Protein 6AIB (pdb70)

B-factor: mean 16.2, std 6.56, range [5.39, 44.37]

Radius of gyration: 15.52 Å; Cα contacts (8 Å, |Δi|>4): 378; chains: 1; bounding box: 37×40×33 Å

Foldseek 3Di:
DVVLVADPQLVVLCVVVVNDDDDPLLSVQSNCLLVLFAEEEQDDAADPCLCSNQLNVDVVQFPDFAAQAEEADADPVRLVVSQVVNCSSNPPRPAFEEEWEPPDDCVVVLVSLVVGGHYYYYHQVRVVVCVVVVSRPQPNHQEYEYHAVVSSVVNPCLVSLVVVLVPRDQPRHHYYYYHNDQDPSNVVCCVPRHDPHDYHD

CATH classification: 3.40.50.300

Organism: Staphylococcus aureus (strain MRSA252) (NCBI:txid282458)

Secondary structure (DSSP, 8-state):
-GGGT--HHHHHHHHHHT--S--HHHHHHHHHHHTT--EEE---SSGGGHHHHHHHHHHHHTT--S--EEEE-SSHHHHHHHHHHHHHHTTTS---EEEE-TTS-HHHHHHHHHT--SEEEE-HHHHHHHHHHTSS--TT--EEEEESHHHHHHTT-HHHHHHHHHHS--TT-EEEEE-SS--HHHHHHHHHHS-SPEEE-

Structure (mmCIF, N/CA/C/O backbone):
data_6AIB
#
_entry.id   6AIB
#
_cell.length_a   70.564
_cell.length_b   85.313
_cell.length_c   31.724
_cell.angle_alpha   90.00
_cell.angle_beta   90.00
_cell.angle_gamma   90.00
#
_symmetry.space_group_name_H-M   'P 21 21 21'
#
loop_
_entity.id
_entity.type
_entity.pdbx_description
1 polymer 'DEAD-box ATP-dependent RNA helicase CshA'
2 water water
#
loop_
_atom_site.group_PDB
_atom_site.id
_atom_site.type_symbol
_atom_site.label_atom_id
_atom_site.label_alt_id
_atom_site.label_comp_id
_atom_site.label_asym_id
_atom_site.label_entity_id
_atom_site.label_seq_id
_atom_site.pdbx_PDB_ins_code
_atom_site.Cartn_x
_atom_site.Cartn_y
_atom_site.Cartn_z
_atom_site.occupancy
_atom_site.B_iso_or_equiv
_atom_site.auth_seq_id
_atom_site.auth_comp_id
_atom_site.auth_asym_id
_atom_site.auth_atom_id
_atom_site.pdbx_PDB_model_num
ATOM 1 N N . PHE A 1 4 ? -19.043 36.361 7.307 1.00 30.49 4 PHE A N 1
ATOM 2 C CA . PHE A 1 4 ? -18.800 34.880 7.333 1.00 27.92 4 PHE A CA 1
ATOM 3 C C . PHE A 1 4 ? -18.734 34.261 8.737 1.00 27.47 4 PHE A C 1
ATOM 4 O O . PHE A 1 4 ? -19.252 33.166 8.968 1.00 25.31 4 PHE A O 1
ATOM 12 N N . LYS A 1 5 ? -18.080 34.964 9.659 1.00 27.07 5 LYS A N 1
ATOM 13 C CA . LYS A 1 5 ? -18.021 34.601 11.072 1.00 26.69 5 LYS A CA 1
ATOM 14 C C . LYS A 1 5 ? -19.418 34.378 11.634 1.00 24.52 5 LYS A C 1
ATOM 15 O O . LYS A 1 5 ? -19.660 33.381 12.314 1.00 24.60 5 LYS A O 1
ATOM 21 N N . GLU A 1 6 ? -20.325 35.304 11.330 1.00 24.64 6 GLU A N 1
ATOM 22 C CA . GLU A 1 6 ? -21.708 35.217 11.798 1.00 23.70 6 GLU A CA 1
ATOM 23 C C . GLU A 1 6 ? -22.487 34.012 11.248 1.00 22.34 6 GLU A C 1
ATOM 24 O O . GLU A 1 6 ? -23.457 33.580 11.881 1.00 24.10 6 GLU A O 1
ATOM 26 N N . LEU A 1 7 ? -22.080 33.470 10.097 1.00 20.55 7 LEU A N 1
ATOM 27 C CA . LEU A 1 7 ? -22.696 32.240 9.583 1.00 18.98 7 LEU A CA 1
ATOM 28 C C . LEU A 1 7 ? -22.200 30.986 10.296 1.00 17.65 7 LEU A C 1
ATOM 29 O O . LEU A 1 7 ? -22.767 29.906 10.097 1.00 18.53 7 LEU A O 1
ATOM 34 N N . GLY A 1 8 ? -21.177 31.131 11.142 1.00 16.96 8 GLY A N 1
ATOM 35 C CA . GLY A 1 8 ? -20.703 30.070 12.012 1.00 15.80 8 GLY A CA 1
ATOM 36 C C . GLY A 1 8 ? -19.526 29.287 11.464 1.00 15.47 8 GLY A C 1
ATOM 37 O O . GLY A 1 8 ? -19.195 28.229 12.006 1.00 14.94 8 GLY A O 1
ATOM 38 N N . ILE A 1 9 ? -18.906 29.800 10.403 1.00 15.16 9 ILE A N 1
ATOM 39 C CA . ILE A 1 9 ? -17.748 29.191 9.769 1.00 15.04 9 ILE A CA 1
ATOM 40 C C . ILE A 1 9 ? -16.525 29.205 10.698 1.00 14.28 9 ILE A C 1
ATOM 41 O O . ILE A 1 9 ? -16.393 30.063 11.586 1.00 14.93 9 ILE A O 1
ATOM 46 N N . SER A 1 10 ? -15.651 28.205 10.551 1.00 13.51 10 SER A N 1
ATOM 47 C CA . SER A 1 10 ? -14.465 28.130 11.391 1.00 13.46 10 SER A CA 1
ATOM 48 C C . SER A 1 10 ? -13.553 29.340 11.233 1.00 13.40 10 SER A C 1
ATOM 49 O O . SER A 1 10 ? -13.456 29.912 10.154 1.00 13.01 10 SER A O 1
ATOM 52 N N . ASP A 1 11 ? -12.828 29.674 12.292 1.00 13.49 11 ASP A N 1
ATOM 53 C CA . ASP A 1 11 ? -11.869 30.766 12.248 1.00 14.89 11 ASP A CA 1
ATOM 54 C C . ASP A 1 11 ? -10.812 30.569 11.136 1.00 12.81 11 ASP A C 1
ATOM 55 O O . ASP A 1 11 ? -10.462 31.488 10.413 1.00 12.87 11 ASP A O 1
ATOM 60 N N . ASN A 1 12 ? -10.346 29.333 10.962 1.00 11.36 12 ASN A N 1
ATOM 61 C CA . ASN A 1 12 ? -9.335 29.080 9.946 1.00 10.94 12 ASN A CA 1
ATOM 62 C C . ASN A 1 12 ? -9.901 29.272 8.541 1.00 10.69 12 ASN A C 1
ATOM 63 O O . ASN A 1 12 ? -9.228 29.763 7.663 1.00 10.27 12 ASN A O 1
ATOM 68 N N . THR A 1 13 ? -11.154 28.882 8.297 1.00 10.17 13 THR A N 1
ATOM 69 C CA . THR A 1 13 ? -11.760 29.101 6.964 1.00 10.03 13 THR A CA 1
ATOM 70 C C . THR A 1 13 ? -12.044 30.590 6.752 1.00 10.44 13 THR A C 1
ATOM 71 O O . THR A 1 13 ? -11.846 31.082 5.662 1.00 11.10 13 THR A O 1
ATOM 75 N N . VAL A 1 14 ? -12.479 31.302 7.775 1.00 11.18 14 VAL A N 1
ATOM 76 C CA . VAL A 1 14 ? -12.591 32.757 7.642 1.00 12.19 14 VAL A CA 1
ATOM 77 C C . VAL A 1 14 ? -11.261 33.390 7.225 1.00 12.44 14 VAL A C 1
ATOM 78 O O . VAL A 1 14 ? -11.236 34.202 6.311 1.00 12.33 14 VAL A O 1
ATOM 82 N N . GLN A 1 15 ? -10.156 32.928 7.810 1.00 12.26 15 GLN A N 1
ATOM 83 C CA . GLN A 1 15 ? -8.848 33.418 7.406 1.00 11.96 15 GLN A CA 1
ATOM 84 C C . GLN A 1 15 ? -8.527 33.071 5.958 1.00 11.62 15 GLN A C 1
ATOM 85 O O . GLN A 1 15 ? -8.038 33.903 5.206 1.00 11.72 15 GLN A O 1
ATOM 91 N N . SER A 1 16 ? -8.788 31.830 5.546 1.00 11.06 16 SER A N 1
ATOM 92 C CA . SER A 1 16 ? -8.537 31.446 4.165 1.00 11.29 16 SER A CA 1
ATOM 93 C C . SER A 1 16 ? -9.329 32.350 3.231 1.00 11.44 16 SER A C 1
ATOM 94 O O . SER A 1 16 ? -8.808 32.850 2.247 1.00 10.46 16 SER A O 1
ATOM 97 N N . LEU A 1 17 ? -10.616 32.562 3.550 1.00 11.30 17 LEU A N 1
ATOM 98 C CA . LEU A 1 17 ? -11.485 33.400 2.695 1.00 11.98 17 LEU A CA 1
ATOM 99 C C . LEU A 1 17 ? -10.998 34.847 2.649 1.00 12.59 17 LEU A C 1
ATOM 100 O O . LEU A 1 17 ? -10.898 35.435 1.557 1.00 13.29 17 LEU A O 1
ATOM 105 N N . GLU A 1 18 ? -10.611 35.378 3.802 1.00 13.30 18 GLU A N 1
ATOM 106 C CA . GLU A 1 18 ? -10.054 36.748 3.833 1.00 15.02 18 GLU A CA 1
ATOM 107 C C . GLU A 1 18 ? -8.804 36.895 2.970 1.00 14.72 18 GLU A C 1
ATOM 108 O O . GLU A 1 18 ? -8.625 37.927 2.311 1.00 15.97 18 GLU A O 1
ATOM 114 N N . SER A 1 19 ? -7.969 35.855 2.916 1.00 13.29 19 SER A N 1
ATOM 115 C CA . SER A 1 19 ? -6.718 35.878 2.130 1.00 14.53 19 SER A CA 1
ATOM 116 C C . SER A 1 19 ? -6.978 35.846 0.635 1.00 16.07 19 SER A C 1
ATOM 117 O O . SER A 1 19 ? -6.089 36.228 -0.166 1.00 17.45 19 SER A O 1
ATOM 120 N N . MET A 1 20 ? -8.163 35.350 0.247 1.00 16.72 20 MET A N 1
ATOM 121 C CA . MET A 1 20 ? -8.605 35.358 -1.143 1.00 19.86 20 MET A CA 1
ATOM 122 C C . MET A 1 20 ? -9.360 36.629 -1.525 1.00 21.38 20 MET A C 1
ATOM 123 O O . MET A 1 20 ? -9.674 36.805 -2.693 1.00 23.98 20 MET A O 1
ATOM 128 N N . GLY A 1 21 ? -9.691 37.476 -0.556 1.00 21.58 21 GLY A N 1
ATOM 129 C CA . GLY A 1 21 ? -10.497 38.683 -0.807 1.00 23.09 21 GLY A CA 1
ATOM 130 C C . GLY A 1 21 ? -11.994 38.393 -0.849 1.00 25.74 21 GLY A C 1
ATOM 131 O O . GLY A 1 21 ? -12.762 39.207 -1.389 1.00 26.27 21 GLY A O 1
ATOM 132 N N . PHE A 1 22 ? -12.421 37.253 -0.286 1.00 24.52 22 PHE A N 1
ATOM 133 C CA . PHE A 1 22 ? -13.846 36.885 -0.197 1.00 26.78 22 PHE A CA 1
ATOM 134 C C . PHE A 1 22 ? -14.377 37.368 1.134 1.00 31.03 22 PHE A C 1
ATOM 135 O O . PHE A 1 22 ? -14.202 36.703 2.163 1.00 30.53 22 PHE A O 1
ATOM 143 N N . LYS A 1 23 ? -15.030 38.532 1.101 1.00 32.57 23 LYS A N 1
ATOM 144 C CA . LYS A 1 23 ? -15.456 39.243 2.302 1.00 34.48 23 LYS A CA 1
ATOM 145 C C . LYS A 1 23 ? -16.934 39.027 2.640 1.00 33.09 23 LYS A C 1
ATOM 146 O O . LYS A 1 23 ? -17.282 38.699 3.773 1.00 36.48 23 LYS A O 1
ATOM 152 N N . GLU A 1 24 ? -17.787 39.191 1.638 1.00 30.27 24 GLU A N 1
ATOM 153 C CA . GLU A 1 24 ? -19.236 39.226 1.835 1.00 29.52 24 GLU A CA 1
ATOM 154 C C . GLU A 1 24 ? -19.868 37.922 1.335 1.00 25.53 24 GLU A C 1
ATOM 155 O O . GLU A 1 24 ? -19.668 37.560 0.182 1.00 24.80 24 GLU A O 1
ATOM 161 N N . PRO A 1 25 ? -20.621 37.212 2.201 1.00 24.12 25 PRO A N 1
ATOM 162 C CA . PRO A 1 25 ? -21.317 36.030 1.645 1.00 22.98 25 PRO A CA 1
ATOM 163 C C . PRO A 1 25 ? -22.441 36.395 0.648 1.00 22.71 25 PRO A C 1
ATOM 164 O O . PRO A 1 25 ? -23.139 37.396 0.871 1.00 24.61 25 PRO A O 1
ATOM 168 N N . THR A 1 26 ? -22.620 35.602 -0.410 1.00 21.59 26 THR A N 1
ATOM 169 C CA . THR A 1 26 ? -23.748 35.769 -1.359 1.00 22.20 26 THR A CA 1
ATOM 170 C C . THR A 1 26 ? -25.059 35.291 -0.723 1.00 21.91 26 THR A C 1
ATOM 171 O O . THR A 1 26 ? -25.020 34.576 0.272 1.00 20.32 26 THR A O 1
ATOM 175 N N . PRO A 1 27 ? -26.234 35.629 -1.313 1.00 22.30 27 PRO A N 1
ATOM 176 C CA . PRO A 1 27 ? -27.458 35.175 -0.660 1.00 22.34 27 PRO A CA 1
ATOM 177 C C . PRO A 1 27 ? -27.572 33.648 -0.514 1.00 19.85 27 PRO A C 1
ATOM 178 O O . PRO A 1 27 ? -28.018 33.195 0.528 1.00 18.90 27 PRO A O 1
ATOM 182 N N . ILE A 1 28 ? -27.181 32.880 -1.527 1.00 17.90 28 ILE A N 1
ATOM 183 C CA . ILE A 1 28 ? -27.252 31.412 -1.429 1.00 17.40 28 ILE A CA 1
ATOM 184 C C . ILE A 1 28 ? -26.360 30.862 -0.292 1.00 17.50 28 ILE A C 1
ATOM 185 O O . ILE A 1 28 ? -26.734 29.885 0.409 1.00 16.86 28 ILE A O 1
ATOM 190 N N . GLN A 1 29 ? -25.204 31.499 -0.104 1.00 17.18 29 GLN A N 1
ATOM 191 C CA . GLN A 1 29 ? -24.293 31.118 0.990 1.00 17.06 29 GLN A CA 1
ATOM 192 C C . GLN A 1 29 ? -24.889 31.398 2.353 1.00 17.48 29 GLN A C 1
ATOM 193 O O . GLN A 1 29 ? -24.817 30.552 3.230 1.00 15.37 29 GLN A O 1
ATOM 199 N N . LYS A 1 30 ? -25.478 32.583 2.541 1.00 17.41 30 LYS A N 1
ATOM 200 C CA . LYS A 1 30 ? -26.161 32.901 3.786 1.00 18.90 30 LYS A CA 1
ATOM 201 C C . LYS A 1 30 ? -27.268 31.899 4.058 1.00 18.56 30 LYS A C 1
ATOM 202 O O . LYS A 1 30 ? -27.479 31.526 5.194 1.00 19.35 30 LYS A O 1
ATOM 208 N N . ASP A 1 31 ? -28.004 31.490 3.017 1.00 18.03 31 ASP A N 1
ATOM 209 C CA . ASP A 1 31 ? -29.16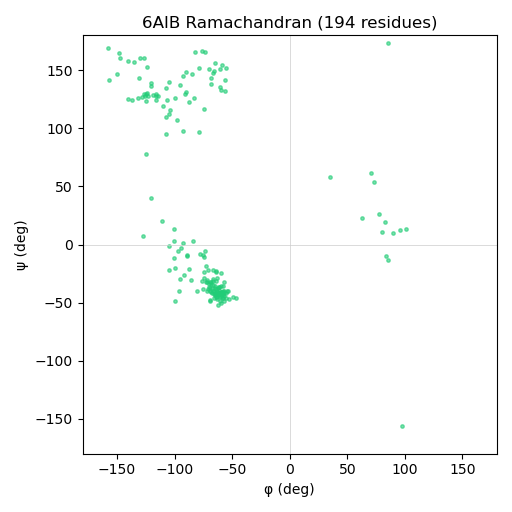1 30.592 3.213 1.00 18.50 31 ASP A CA 1
ATOM 210 C C . ASP A 1 31 ? -28.724 29.161 3.465 1.00 18.53 31 ASP A C 1
ATOM 211 O O . ASP A 1 31 ? -29.425 28.436 4.160 1.00 22.25 31 ASP A O 1
ATOM 216 N N . SER A 1 32 ? -27.594 28.741 2.892 1.00 15.72 32 SER A N 1
ATOM 217 C CA . SER A 1 32 ? -27.198 27.339 2.909 1.00 15.35 32 SER A CA 1
ATOM 218 C C . SER A 1 32 ? -26.234 27.013 4.032 1.00 14.30 32 SER A C 1
ATOM 219 O O . SER A 1 32 ? -26.275 25.931 4.589 1.00 13.75 32 SER A O 1
ATOM 222 N N . ILE A 1 33 ? -25.294 27.895 4.298 1.00 14.43 33 ILE A N 1
ATOM 223 C CA . ILE A 1 33 ? -24.175 27.541 5.176 1.00 13.44 33 ILE A CA 1
ATOM 224 C C . ILE A 1 33 ? -24.571 27.108 6.596 1.00 14.14 33 ILE A C 1
ATOM 225 O O . ILE A 1 33 ? -24.050 26.105 7.087 1.00 13.14 33 ILE A O 1
ATOM 230 N N . PRO A 1 34 ? -25.518 27.792 7.239 1.00 14.87 34 PRO A N 1
ATOM 231 C CA . PRO A 1 34 ? -25.891 27.359 8.586 1.00 15.82 34 PRO A CA 1
ATOM 232 C C . PRO A 1 34 ? -26.439 25.938 8.593 1.00 16.13 34 PRO A C 1
ATOM 233 O O . PRO A 1 34 ? -26.056 25.112 9.464 1.00 16.43 34 PRO A O 1
ATOM 237 N N . TYR A 1 35 ? -27.278 25.603 7.602 1.00 15.23 35 TYR A N 1
ATOM 238 C CA . TYR A 1 35 ? -27.819 24.251 7.529 1.00 15.18 35 TYR A CA 1
ATOM 239 C C . TYR A 1 35 ? -26.754 23.215 7.254 1.00 13.09 35 TYR A C 1
ATOM 240 O O . TYR A 1 35 ? -26.759 22.105 7.791 1.00 12.18 35 TYR A O 1
ATOM 249 N N . ALA A 1 36 ? -25.816 23.557 6.370 1.00 11.73 36 ALA A N 1
ATOM 250 C CA . ALA A 1 36 ? -24.693 22.674 6.034 1.00 10.43 36 ALA A CA 1
ATOM 251 C C . ALA A 1 36 ? -23.929 22.346 7.308 1.00 10.73 36 ALA A C 1
ATOM 252 O O . ALA A 1 36 ? -23.618 21.178 7.583 1.00 10.72 36 ALA A O 1
ATOM 254 N N . LEU A 1 37 ? -23.622 23.365 8.079 1.00 11.54 37 LEU A N 1
ATOM 255 C CA . LEU A 1 37 ? -22.884 23.151 9.347 1.00 11.88 37 LEU A CA 1
ATOM 256 C C . LEU A 1 37 ? -23.625 22.313 10.392 1.00 13.27 37 LEU A C 1
ATOM 257 O O . LEU A 1 37 ? -22.994 21.540 11.157 1.00 14.30 37 LEU A O 1
ATOM 262 N N . GLN A 1 38 ? -24.946 22.374 10.358 1.00 13.16 38 GLN A N 1
ATOM 263 C CA . GLN A 1 38 ? -25.804 21.560 11.236 1.00 13.36 38 GLN A CA 1
ATOM 264 C C . GLN A 1 38 ? -25.887 20.088 10.847 1.00 12.57 38 GLN A C 1
ATOM 265 O O . GLN A 1 38 ? -26.461 19.294 11.601 1.00 12.63 38 GLN A O 1
ATOM 271 N N . GLY A 1 39 ? -25.383 19.730 9.663 1.00 10.99 39 GLY A N 1
ATOM 272 C CA . GLY A 1 39 ? -25.402 18.323 9.209 1.00 11.00 39 GLY A CA 1
ATOM 273 C C . GLY A 1 39 ? -26.605 17.891 8.436 1.00 12.44 39 GLY A C 1
ATOM 274 O O . GLY A 1 39 ? -26.739 16.682 8.157 1.00 13.04 39 GLY A O 1
ATOM 275 N N . ILE A 1 40 ? -27.444 18.836 8.057 1.00 11.69 40 ILE A N 1
ATOM 276 C CA . ILE A 1 40 ? -28.692 18.556 7.366 1.00 12.90 40 ILE A CA 1
ATOM 277 C C . ILE A 1 40 ? -28.476 18.417 5.858 1.00 11.71 40 ILE A C 1
ATOM 278 O O . ILE A 1 40 ? -27.621 19.053 5.286 1.00 11.27 40 ILE A O 1
ATOM 283 N N . ASP A 1 41 ? -29.265 17.559 5.231 1.00 10.70 41 ASP A N 1
ATOM 284 C CA . ASP A 1 41 ? -29.223 17.443 3.756 1.00 10.47 41 ASP A CA 1
ATOM 285 C C . ASP A 1 41 ? -29.827 18.705 3.094 1.00 10.33 41 ASP A C 1
ATOM 286 O O . ASP A 1 41 ? -30.704 19.360 3.674 1.00 10.44 41 ASP A O 1
ATOM 291 N N . ILE A 1 42 ? -29.331 19.014 1.895 1.00 10.78 42 ILE A N 1
ATOM 292 C CA . ILE A 1 42 ? -29.683 20.288 1.226 1.00 11.10 42 ILE A CA 1
ATOM 293 C C . ILE A 1 42 ? -30.082 20.003 -0.208 1.00 11.05 42 ILE A C 1
ATOM 294 O O . ILE A 1 42 ? -29.343 19.343 -0.936 1.00 10.29 42 ILE A O 1
ATOM 299 N N . LEU A 1 43 ? -31.274 20.466 -0.589 1.00 10.18 43 LEU A N 1
ATOM 300 C CA . LEU A 1 43 ? -31.734 20.460 -1.984 1.00 11.07 43 LEU A CA 1
ATOM 301 C C . LEU A 1 43 ? -31.698 21.923 -2.448 1.00 11.94 43 LEU A C 1
ATOM 302 O O . LEU A 1 43 ? -32.496 22.737 -1.986 1.00 11.55 43 LEU A O 1
ATOM 307 N N . GLY A 1 44 ? -30.774 22.259 -3.332 1.00 12.81 44 GLY A N 1
ATOM 308 C CA . GLY A 1 44 ? -30.597 23.652 -3.797 1.00 14.25 44 GLY A CA 1
ATOM 309 C C . GLY A 1 44 ? -31.029 23.797 -5.244 1.00 16.27 44 GLY A C 1
ATOM 310 O O . GLY A 1 44 ? -30.475 23.171 -6.135 1.00 15.10 44 GLY A O 1
ATOM 311 N N . GLN A 1 45 ? -32.023 24.648 -5.501 1.00 17.15 45 GLN A N 1
ATOM 312 C CA . GLN A 1 45 ? -32.412 24.975 -6.862 1.00 20.60 45 GLN A CA 1
ATOM 313 C C . GLN A 1 45 ? -31.727 26.282 -7.183 1.00 21.49 45 GLN A C 1
ATOM 314 O O . GLN A 1 45 ? -32.067 27.328 -6.611 1.00 22.59 45 GLN A O 1
ATOM 320 N N . ALA A 1 46 ? -30.705 26.214 -8.027 1.00 22.27 46 ALA A N 1
ATOM 321 C CA . ALA A 1 46 ? -29.837 27.367 -8.262 1.00 23.71 46 ALA A CA 1
ATOM 322 C C . ALA A 1 46 ? -29.322 27.372 -9.680 1.00 24.97 46 ALA A C 1
ATOM 323 O O . ALA A 1 46 ? -29.314 26.348 -10.358 1.00 24.90 46 ALA A O 1
ATOM 325 N N . GLN A 1 47 ? -28.874 28.542 -10.109 1.00 28.22 47 GLN A N 1
ATOM 326 C CA . GLN A 1 47 ? -28.234 28.716 -11.416 1.00 32.15 47 GLN A CA 1
ATOM 327 C C . GLN A 1 47 ? -27.047 27.787 -11.615 1.00 30.87 47 GLN A C 1
ATOM 328 O O . GLN A 1 47 ? -26.348 27.435 -10.667 1.00 29.39 47 GLN A O 1
ATOM 334 N N . THR A 1 48 ? -26.788 27.458 -12.873 1.00 32.70 48 THR A N 1
ATOM 335 C CA . THR A 1 48 ? -25.756 26.486 -13.220 1.00 33.73 48 THR A CA 1
ATOM 336 C C . THR A 1 48 ? -24.387 27.147 -13.152 1.00 33.54 48 THR A C 1
ATOM 337 O O . THR A 1 48 ? -24.272 28.363 -13.334 1.00 34.92 48 THR A O 1
ATOM 341 N N . GLY A 1 49 ? -23.366 26.340 -12.870 1.00 30.85 49 GLY A N 1
ATOM 342 C CA . GLY A 1 49 ? -21.988 26.816 -12.791 1.00 30.45 49 GLY A CA 1
ATOM 343 C C . GLY A 1 49 ? -21.513 27.113 -11.376 1.00 28.84 49 GLY A C 1
ATOM 344 O O . GLY A 1 49 ? -22.050 26.594 -10.397 1.00 27.84 49 GLY A O 1
ATOM 345 N N . THR A 1 50 ? -20.504 27.974 -11.287 1.00 28.24 50 THR A N 1
ATOM 346 C CA . THR A 1 50 ? -19.646 28.096 -10.100 1.00 26.17 50 THR A CA 1
ATOM 347 C C . THR A 1 50 ? -20.028 29.186 -9.060 1.00 26.90 50 THR A C 1
ATOM 348 O O . THR A 1 50 ? -19.365 29.320 -8.027 1.00 24.11 50 THR A O 1
ATOM 352 N N . GLY A 1 51 ? -21.062 29.979 -9.327 1.00 27.60 51 GLY A N 1
ATOM 353 C CA . GLY A 1 51 ? -21.521 30.975 -8.357 1.00 28.52 51 GLY A CA 1
ATOM 354 C C . GLY A 1 51 ? -21.926 30.427 -6.984 1.00 28.11 51 GLY A C 1
ATOM 355 O O . GLY A 1 51 ? -21.674 31.077 -5.965 1.00 29.77 51 GLY A O 1
ATOM 356 N N . LYS A 1 52 ? -22.529 29.227 -6.979 1.00 24.67 52 LYS A N 1
ATOM 357 C CA . LYS A 1 52 ? -23.058 28.522 -5.800 1.00 22.98 52 LYS A CA 1
ATOM 358 C C . LYS A 1 52 ? -22.071 27.514 -5.119 1.00 20.08 52 LYS A C 1
ATOM 359 O O . LYS A 1 52 ? -22.404 26.822 -4.134 1.00 20.44 52 LYS A O 1
ATOM 365 N N . THR A 1 53 ? -20.866 27.404 -5.640 1.00 15.46 53 THR A N 1
ATOM 366 C CA . THR A 1 53 ? -19.931 26.421 -5.115 1.00 13.53 53 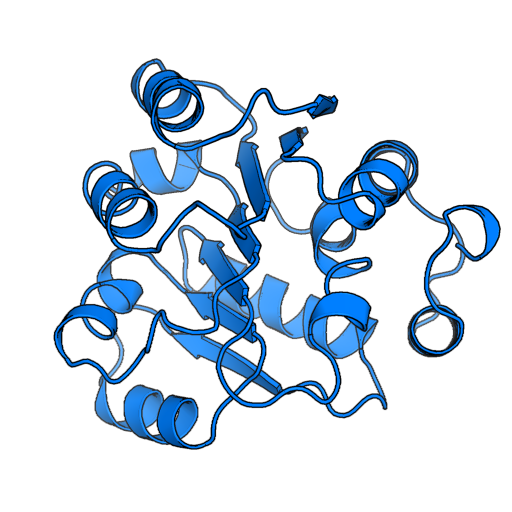THR A CA 1
ATOM 367 C C . THR A 1 53 ? -19.600 26.668 -3.635 1.00 13.10 53 THR A C 1
ATOM 368 O O . THR A 1 53 ? -19.451 25.735 -2.849 1.00 13.15 53 THR A O 1
ATOM 372 N N . GLY A 1 54 ? -19.466 27.929 -3.261 1.00 12.49 54 GLY A N 1
ATOM 373 C CA . GLY A 1 54 ? -19.261 28.287 -1.887 1.00 12.14 54 GLY A CA 1
ATOM 374 C C . GLY A 1 54 ? -20.316 27.810 -0.922 1.00 12.38 54 GLY A C 1
ATOM 375 O O . GLY A 1 54 ? -20.022 27.580 0.239 1.00 12.62 54 GLY A O 1
ATOM 376 N N . ALA A 1 55 ? -21.547 27.724 -1.390 1.00 12.39 55 ALA A N 1
ATOM 377 C CA . ALA A 1 55 ? -22.643 27.290 -0.535 1.00 11.92 55 ALA A CA 1
ATOM 378 C C . ALA A 1 55 ? -22.408 25.906 0.087 1.00 13.05 55 ALA A C 1
ATOM 379 O O . ALA A 1 55 ? -22.712 25.704 1.279 1.00 14.23 55 ALA A O 1
ATOM 381 N N . PHE A 1 56 ? -21.892 24.967 -0.691 1.00 11.66 56 PHE A N 1
ATOM 382 C CA . PHE A 1 56 ? -21.492 23.665 -0.165 1.00 12.64 56 PHE A CA 1
ATOM 383 C C . PHE A 1 56 ? -20.002 23.599 0.191 1.00 13.16 56 PHE A C 1
ATOM 384 O O . PHE A 1 56 ? -19.627 22.887 1.138 1.00 14.23 56 PHE A O 1
ATOM 392 N N . GLY A 1 57 ? -19.150 24.360 -0.495 1.00 11.45 57 GLY A N 1
ATOM 393 C CA . GLY A 1 57 ? -17.716 24.187 -0.378 1.00 11.01 57 GLY A CA 1
ATOM 394 C C . GLY A 1 57 ? -17.111 24.825 0.834 1.00 10.51 57 GLY A C 1
ATOM 395 O O . GLY A 1 57 ? -16.121 24.320 1.426 1.00 10.77 57 GLY A O 1
ATOM 396 N N . ILE A 1 58 ? -17.591 26.027 1.164 1.00 10.16 58 ILE A N 1
ATOM 397 C CA . ILE A 1 58 ? -17.079 26.708 2.331 1.00 10.56 58 ILE A CA 1
ATOM 398 C C . ILE A 1 58 ? -17.252 25.956 3.634 1.00 10.40 58 ILE A C 1
ATOM 399 O O . ILE A 1 58 ? -16.258 25.768 4.338 1.00 11.18 58 ILE A O 1
ATOM 404 N N . PRO A 1 59 ? -18.475 25.476 3.941 1.00 10.65 59 PRO A N 1
ATOM 405 C CA . PRO A 1 59 ? -18.601 24.708 5.191 1.00 11.13 59 PRO A CA 1
ATOM 406 C C . PRO A 1 59 ? -17.970 23.308 5.115 1.00 10.91 59 PRO A C 1
ATOM 407 O O . PRO A 1 59 ? -17.673 22.702 6.155 1.00 10.85 59 PRO A O 1
ATOM 411 N N . LEU A 1 60 ? -17.736 22.796 3.899 1.00 9.90 60 LEU A N 1
ATOM 412 C CA A LEU A 1 60 ? -17.105 21.478 3.747 0.50 10.85 60 LEU A CA 1
ATOM 413 C CA B LEU A 1 60 ? -17.106 21.480 3.756 0.50 10.00 60 LEU A CA 1
ATOM 414 C C . LEU A 1 60 ? -15.688 21.466 4.331 1.00 10.19 60 LEU A C 1
ATOM 415 O O . LEU A 1 60 ? -15.206 20.456 4.858 1.00 10.44 60 LEU A O 1
ATOM 424 N N . ILE A 1 61 ? -14.991 22.586 4.273 1.00 9.19 61 ILE A N 1
ATOM 425 C CA . ILE A 1 61 ? -13.544 22.565 4.586 1.00 9.60 61 ILE A CA 1
ATOM 426 C C . ILE A 1 61 ? -13.312 22.137 6.039 1.00 9.79 61 ILE A C 1
ATOM 427 O O . ILE A 1 61 ? -12.548 21.215 6.285 1.00 10.39 61 ILE A O 1
ATOM 432 N N . GLU A 1 62 ? -13.972 22.783 6.982 1.00 10.53 62 GLU A N 1
ATOM 433 C CA . GLU A 1 62 ? -13.816 22.426 8.392 1.00 10.87 62 GLU A CA 1
ATOM 434 C C . GLU A 1 62 ? -14.289 21.030 8.749 1.00 11.10 62 GLU A C 1
ATOM 435 O O . GLU A 1 62 ? -13.811 20.473 9.733 1.00 12.16 62 GLU A O 1
ATOM 441 N N . LYS A 1 63 ? -15.184 20.460 7.938 1.00 11.63 63 LYS A N 1
ATOM 442 C CA . LYS A 1 63 ? -15.592 19.083 8.117 1.00 11.87 63 LYS A CA 1
ATOM 443 C C . LYS A 1 63 ? -14.551 18.066 7.753 1.00 12.42 63 LYS A C 1
ATOM 444 O O . LYS A 1 63 ? -14.518 16.991 8.322 1.00 13.58 63 LYS A O 1
ATOM 450 N N . VAL A 1 64 ? -13.714 18.363 6.774 1.00 10.87 64 VAL A N 1
ATOM 451 C CA . VAL A 1 64 ? -12.750 17.380 6.214 1.00 11.24 64 VAL A CA 1
ATOM 452 C C . VAL A 1 64 ? -11.325 17.614 6.672 1.00 11.30 64 VAL A C 1
ATOM 453 O O . VAL A 1 64 ? -10.514 16.697 6.610 1.00 12.39 64 VAL A O 1
ATOM 457 N N . VAL A 1 65 ? -10.993 18.834 7.108 1.00 11.56 65 VAL A N 1
ATOM 458 C CA . VAL A 1 65 ? -9.587 19.172 7.358 1.00 12.83 65 VAL A CA 1
ATOM 459 C C . VAL A 1 65 ? -8.950 18.306 8.420 1.00 14.74 65 VAL A C 1
ATOM 460 O O . VAL A 1 65 ? -9.547 18.027 9.474 1.00 15.18 65 VAL A O 1
ATOM 464 N N . GLY A 1 66 ? -7.721 17.867 8.088 1.00 16.69 66 GLY A N 1
ATOM 465 C CA . GLY A 1 66 ? -6.862 17.123 9.016 1.00 18.71 66 GLY A CA 1
ATOM 466 C C . GLY A 1 66 ? -7.116 15.625 9.062 1.00 18.24 66 GLY A C 1
ATOM 467 O O . GLY A 1 66 ? -6.288 14.850 9.551 1.00 19.64 66 GLY A O 1
ATOM 468 N N . LYS A 1 67 ? -8.230 15.204 8.496 1.00 16.52 67 LYS A N 1
ATOM 469 C CA . LYS A 1 67 ? -8.627 13.820 8.561 1.00 15.58 67 LYS A CA 1
ATOM 470 C C . LYS A 1 67 ? -7.909 13.039 7.489 1.00 16.83 67 LYS A C 1
ATOM 471 O O . LYS A 1 67 ? -7.306 13.612 6.600 1.00 20.07 67 LYS A O 1
ATOM 477 N N . GLN A 1 68 ? -7.962 11.730 7.634 1.00 16.50 68 GLN A N 1
ATOM 478 C CA . GLN A 1 68 ? -7.301 10.794 6.738 1.00 20.45 68 GLN A CA 1
ATOM 479 C C . GLN A 1 68 ? -8.328 10.151 5.840 1.00 19.69 68 GLN A C 1
ATOM 480 O O . GLN A 1 68 ? -9.444 9.836 6.278 1.00 20.28 68 GLN A O 1
ATOM 486 N N . GLY A 1 69 ? -7.950 9.985 4.569 1.00 17.55 69 GLY A N 1
ATOM 487 C CA . GLY A 1 69 ? -8.778 9.301 3.617 1.00 16.94 69 GLY A CA 1
ATOM 488 C C . GLY A 1 69 ? -9.794 10.222 2.987 1.00 14.29 69 GLY A C 1
ATOM 489 O O . GLY A 1 69 ? -9.941 11.391 3.352 1.00 13.92 69 GLY A O 1
ATOM 490 N N . VAL A 1 70 ? -10.500 9.697 2.012 1.00 13.07 70 VAL A N 1
ATOM 491 C CA . VAL A 1 70 ? -11.484 10.502 1.289 1.00 11.66 70 VAL A CA 1
ATOM 492 C C . VAL A 1 70 ? -12.707 10.706 2.186 1.00 11.76 70 VAL A C 1
ATOM 493 O O . VAL A 1 70 ? -13.376 9.750 2.527 1.00 13.37 70 VAL A O 1
ATOM 497 N N . GLN A 1 71 ? -12.970 11.970 2.546 1.00 10.12 71 GLN A N 1
ATOM 498 C CA . GLN A 1 71 ? -14.051 12.378 3.453 1.00 10.26 71 GLN A CA 1
ATOM 499 C C . GLN A 1 71 ? -15.282 12.897 2.720 1.00 9.29 71 GLN A C 1
ATOM 500 O O . GLN A 1 71 ? -16.385 12.916 3.272 1.00 9.50 71 GLN A O 1
ATOM 506 N N . SER A 1 72 ? -15.102 13.306 1.465 1.00 9.54 72 SER A N 1
ATOM 507 C CA . SER A 1 72 ? -16.214 13.862 0.672 1.00 9.61 72 SER A CA 1
ATOM 508 C C . SER A 1 72 ? -16.006 13.580 -0.801 1.00 9.38 72 SER A C 1
ATOM 509 O O . SER A 1 72 ? -14.873 13.603 -1.300 1.00 9.74 72 SER A O 1
ATOM 512 N N . LEU A 1 73 ? -17.130 13.393 -1.461 1.00 8.97 73 LEU A N 1
ATOM 513 C CA . LEU A 1 73 ? -17.198 13.149 -2.892 1.00 8.73 73 LEU A CA 1
ATOM 514 C C . LEU A 1 73 ? -18.182 14.144 -3.466 1.00 9.08 73 LEU A C 1
ATOM 515 O O . LEU A 1 73 ? -19.321 14.246 -2.995 1.00 9.31 73 LEU A O 1
ATOM 520 N N . ILE A 1 74 ? -17.735 14.877 -4.493 1.00 9.09 74 ILE A N 1
ATOM 521 C CA . ILE A 1 74 ? -18.585 15.791 -5.222 1.00 9.31 74 ILE A CA 1
ATOM 522 C C . ILE A 1 74 ? -18.684 15.267 -6.653 1.00 9.07 74 ILE A C 1
ATOM 523 O O . ILE A 1 74 ? -17.635 15.056 -7.315 1.00 9.93 74 ILE A O 1
ATOM 528 N N . LEU A 1 75 ? -19.903 15.036 -7.131 1.00 9.41 75 LEU A N 1
ATOM 529 C CA . LEU A 1 75 ? -20.115 14.680 -8.543 1.00 9.46 75 LEU A CA 1
ATOM 530 C C . LEU A 1 75 ? -20.453 15.890 -9.383 1.00 10.42 75 LEU A C 1
ATOM 531 O O . LEU A 1 75 ? -21.229 16.745 -8.952 1.00 10.74 75 LEU A O 1
ATOM 536 N N . ALA A 1 76 ? -19.857 15.973 -10.577 1.00 10.24 76 ALA A N 1
ATOM 537 C CA . ALA A 1 76 ? -20.114 17.058 -11.539 1.00 11.32 76 ALA A CA 1
ATOM 538 C C . ALA A 1 76 ? -20.277 16.439 -12.916 1.00 11.66 76 ALA A C 1
ATOM 539 O O . ALA A 1 76 ? -19.807 15.306 -13.183 1.00 10.98 76 ALA A O 1
ATOM 541 N N . PRO A 1 77 ? -20.963 17.153 -13.823 1.00 10.53 77 PRO A N 1
ATOM 542 C CA . PRO A 1 77 ? -21.223 16.579 -15.155 1.00 10.57 77 PRO A CA 1
ATOM 543 C C . PRO A 1 77 ? -20.048 16.528 -16.105 1.00 10.64 77 PRO A C 1
ATOM 544 O O . PRO A 1 77 ? -20.067 15.740 -17.060 1.00 12.03 77 PRO A O 1
ATOM 548 N N . THR A 1 78 ? -19.063 17.381 -15.891 1.00 10.75 78 THR A N 1
ATOM 549 C CA . THR A 1 78 ? -18.008 17.598 -16.885 1.00 10.54 78 THR A CA 1
ATOM 550 C C . THR A 1 78 ? -16.668 17.741 -16.204 1.00 11.11 78 THR A C 1
ATOM 551 O O . THR A 1 78 ? -16.577 18.178 -15.048 1.00 10.79 78 THR A O 1
ATOM 555 N N . ARG A 1 79 ? -15.593 17.478 -16.976 1.00 11.65 79 ARG A N 1
ATO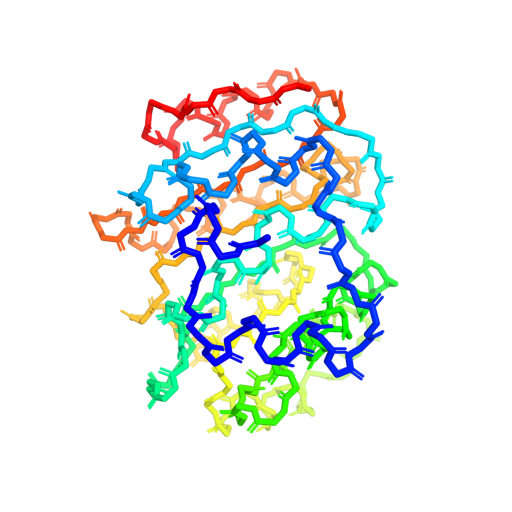M 556 C CA . ARG A 1 79 ? -14.235 17.827 -16.549 1.00 13.05 79 ARG A CA 1
ATOM 557 C C . ARG A 1 79 ? -14.125 19.303 -16.206 1.00 12.41 79 ARG A C 1
ATOM 558 O O . ARG A 1 79 ? -13.546 19.648 -15.154 1.00 12.55 79 ARG A O 1
ATOM 566 N N . GLU A 1 80 ? -14.664 20.186 -17.045 1.00 12.28 80 GLU A N 1
ATOM 567 C CA . GLU A 1 80 ? -14.506 21.612 -16.840 1.00 12.84 80 GLU A CA 1
ATOM 568 C C . GLU A 1 80 ? -15.108 22.032 -15.500 1.00 12.47 80 GLU A C 1
ATOM 569 O O . GLU A 1 80 ? -14.454 22.742 -14.749 1.00 12.93 80 GLU A O 1
ATOM 575 N N . LEU A 1 81 ? -16.342 21.611 -15.191 1.00 11.88 81 LEU A N 1
ATOM 576 C CA . LEU A 1 81 ? -16.931 22.001 -13.916 1.00 11.88 81 LEU A CA 1
ATOM 577 C C . LEU A 1 81 ? -16.200 21.325 -12.747 1.00 11.63 81 LEU A C 1
ATOM 578 O O . LEU A 1 81 ? -16.012 21.934 -11.689 1.00 11.62 81 LEU A O 1
ATOM 583 N N . ALA A 1 82 ? -15.836 20.056 -12.885 1.00 11.19 82 ALA A N 1
ATOM 584 C CA . ALA A 1 82 ? -15.120 19.392 -11.824 1.00 10.85 82 ALA A CA 1
ATOM 585 C C . ALA A 1 82 ? -13.827 20.114 -11.488 1.00 11.72 82 ALA A C 1
ATOM 586 O O . ALA A 1 82 ? -13.526 20.335 -10.320 1.00 10.95 82 ALA A O 1
ATOM 588 N N . MET A 1 83 ? -13.094 20.529 -12.523 1.00 12.48 83 MET A N 1
ATOM 589 C CA . MET A 1 83 ? -11.841 21.234 -12.275 1.00 13.01 83 MET A CA 1
ATOM 590 C C . MET A 1 83 ? -12.048 22.613 -11.685 1.00 12.58 83 MET A C 1
ATOM 591 O O . MET A 1 83 ? -11.319 23.018 -10.794 1.00 11.08 83 MET A O 1
ATOM 596 N N . GLN A 1 84 ? -13.078 23.313 -12.129 1.00 12.26 84 GLN A N 1
ATOM 597 C CA . GLN A 1 84 ? -13.398 24.631 -11.583 1.00 13.32 84 GLN A CA 1
ATOM 598 C C . GLN A 1 84 ? -13.766 24.486 -10.103 1.00 12.88 84 GLN A C 1
ATOM 599 O O . GLN A 1 84 ? -13.319 25.256 -9.248 1.00 13.55 84 GLN A O 1
ATOM 605 N N . VAL A 1 85 ? -14.615 23.513 -9.779 1.00 11.72 85 VAL A N 1
ATOM 606 C CA . VAL A 1 85 ? -15.057 23.338 -8.396 1.00 10.90 85 VAL A CA 1
ATOM 607 C C . VAL A 1 85 ? -13.859 22.955 -7.517 1.00 10.37 85 VAL A C 1
ATOM 608 O O . VAL A 1 85 ? -13.709 23.435 -6.388 1.00 10.66 85 VAL A O 1
ATOM 612 N N . ALA A 1 86 ? -12.995 22.072 -8.001 1.00 10.61 86 ALA A N 1
ATOM 613 C CA . AL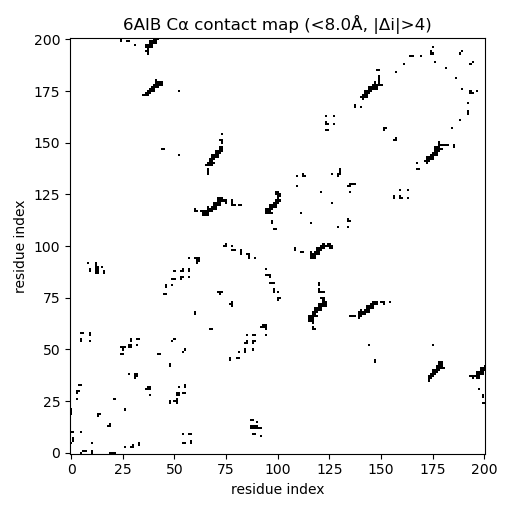A A 1 86 ? -11.817 21.697 -7.242 1.00 11.84 86 ALA A CA 1
ATOM 614 C C . ALA A 1 86 ? -10.952 22.889 -6.928 1.00 12.35 86 ALA A C 1
ATOM 615 O O . ALA A 1 86 ? -10.516 23.038 -5.776 1.00 12.05 86 ALA A O 1
ATOM 617 N N . GLU A 1 87 ? -10.706 23.729 -7.925 1.00 12.42 87 GLU A N 1
ATOM 618 C CA . GLU A 1 87 ? -9.917 24.940 -7.681 1.00 13.92 87 GLU A CA 1
ATOM 619 C C . GLU A 1 87 ? -10.570 25.904 -6.694 1.00 12.50 87 GLU A C 1
ATOM 620 O O . GLU A 1 87 ? -9.859 26.438 -5.841 1.00 13.03 87 GLU A O 1
ATOM 626 N N . GLN A 1 88 ? -11.901 26.058 -6.712 1.00 11.85 88 GLN A N 1
ATOM 627 C CA . GLN A 1 88 ? -12.575 26.885 -5.716 1.00 12.11 88 GLN A CA 1
ATOM 628 C C . GLN A 1 88 ? -12.384 26.286 -4.321 1.00 10.81 88 GLN A C 1
ATOM 629 O O . GLN A 1 88 ? -12.199 27.007 -3.358 1.00 10.90 88 GLN A O 1
ATOM 635 N N . LEU A 1 89 ? -12.414 24.949 -4.208 1.00 10.31 89 LEU A N 1
ATOM 636 C CA . LEU A 1 89 ? -12.257 24.344 -2.878 1.00 10.79 89 LEU A CA 1
ATOM 637 C C . LEU A 1 89 ? -10.842 24.549 -2.333 1.00 11.38 89 LEU A C 1
ATOM 638 O O . LEU A 1 89 ? -10.662 24.745 -1.137 1.00 10.87 89 LEU A O 1
ATOM 643 N N . ARG A 1 90 ? -9.843 24.555 -3.200 1.00 11.12 90 ARG A N 1
ATOM 644 C CA . ARG A 1 90 ? -8.466 24.808 -2.766 1.00 11.40 90 ARG A CA 1
ATOM 645 C C . ARG A 1 90 ? -8.335 26.274 -2.324 1.00 12.00 90 ARG A C 1
ATOM 646 O O . ARG A 1 90 ? -7.555 26.565 -1.426 1.00 12.77 90 ARG A O 1
ATOM 654 N N . GLU A 1 91 ? -9.084 27.182 -2.935 1.00 11.40 91 GLU A N 1
ATOM 655 C CA . GLU A 1 91 ? -9.114 28.611 -2.484 1.00 12.28 91 GLU A CA 1
ATOM 656 C C . GLU A 1 91 ? -9.798 28.751 -1.131 1.00 11.33 91 GLU A C 1
ATOM 657 O O . GLU A 1 91 ? -9.277 29.376 -0.185 1.00 12.19 91 GLU A O 1
ATOM 663 N N . PHE A 1 92 ? -10.978 28.125 -0.981 1.00 10.99 92 PHE A N 1
ATOM 664 C CA . PHE A 1 92 ? -11.649 28.191 0.330 1.00 11.21 92 PHE A CA 1
ATOM 665 C C . PHE A 1 92 ? -10.843 27.611 1.477 1.00 10.96 92 PHE A C 1
ATOM 666 O O . PHE A 1 92 ? -11.099 27.942 2.618 1.00 11.46 92 PHE A O 1
ATOM 674 N N . SER A 1 93 ? -9.935 26.699 1.149 1.00 10.82 93 SER A N 1
ATOM 675 C CA . SER A 1 93 ? -9.121 26.066 2.138 1.00 9.97 93 SER A CA 1
ATOM 676 C C . SER A 1 93 ? -7.640 26.474 2.078 1.00 11.09 93 SER A C 1
ATOM 677 O O . SER A 1 93 ? -6.830 25.790 2.582 1.00 11.56 93 SER A O 1
ATOM 680 N N . ARG A 1 94 ? -7.343 27.588 1.465 1.00 12.12 94 ARG A N 1
ATOM 681 C CA . ARG A 1 94 ? -5.976 27.975 1.294 1.00 12.65 94 ARG A CA 1
ATOM 682 C C . ARG A 1 94 ? -5.262 28.049 2.631 1.00 11.82 94 ARG A C 1
ATOM 683 O O . ARG A 1 94 ? -5.725 28.621 3.551 1.00 10.94 94 ARG A O 1
ATOM 691 N N . GLY A 1 95 ? -4.089 27.423 2.631 1.00 10.57 95 GLY A N 1
ATOM 692 C CA . GLY A 1 95 ? -3.271 27.360 3.824 1.00 10.08 95 GLY A CA 1
ATOM 693 C C . GLY A 1 95 ? -3.582 26.259 4.843 1.00 11.17 95 GLY A C 1
ATOM 694 O O . GLY A 1 95 ? -2.858 26.055 5.720 1.00 11.00 95 GLY A O 1
ATOM 695 N N . GLN A 1 96 ? -4.697 25.594 4.643 1.00 10.95 96 GLN A N 1
ATOM 696 C CA . GLN A 1 96 ? -5.155 24.556 5.583 1.00 10.47 96 GLN A CA 1
ATOM 697 C C . GLN A 1 96 ? -4.672 23.169 5.322 1.00 11.49 96 GLN A C 1
ATOM 698 O O . GLN A 1 96 ? -4.853 22.310 6.187 1.00 13.16 96 GLN A O 1
ATOM 704 N N . GLY A 1 97 ? -4.043 22.942 4.169 1.00 11.85 97 GLY A N 1
ATOM 705 C CA . GLY A 1 97 ? -3.536 21.619 3.880 1.00 11.82 97 GLY A CA 1
ATOM 706 C C . GLY A 1 97 ? -4.578 20.627 3.450 1.00 12.61 97 GLY A C 1
ATOM 707 O O . GLY A 1 97 ? -4.357 19.449 3.619 1.00 14.97 97 GLY A O 1
ATOM 708 N N . VAL A 1 98 ? -5.684 21.068 2.875 1.00 11.69 98 VAL A N 1
ATOM 709 C CA . VAL A 1 98 ? -6.729 20.144 2.378 1.00 11.32 98 VAL A CA 1
ATOM 710 C C . VAL A 1 98 ? -6.412 19.735 0.955 1.00 11.58 98 VAL A C 1
ATOM 711 O O . VAL A 1 98 ? -6.311 20.567 0.063 1.00 12.43 98 VAL A O 1
ATOM 715 N N . GLN A 1 99 ? -6.283 18.424 0.731 1.00 11.78 99 GLN A N 1
ATOM 716 C CA . GLN A 1 99 ? -5.936 17.896 -0.562 1.00 12.86 99 GLN A CA 1
ATOM 717 C C . GLN A 1 99 ? -7.227 17.606 -1.327 1.00 12.96 99 GLN A C 1
ATOM 718 O O . GLN A 1 99 ? -8.114 16.882 -0.801 1.00 12.86 99 GLN A O 1
ATOM 724 N N . VAL A 1 100 ? -7.294 18.109 -2.557 1.00 11.26 100 VAL A N 1
ATOM 725 C CA . VAL A 1 100 ? -8.434 17.945 -3.450 1.00 11.88 100 VAL A CA 1
ATOM 726 C C . VAL A 1 100 ? -7.949 17.296 -4.740 1.00 12.69 100 VAL A C 1
ATOM 727 O O . VAL A 1 100 ? -6.971 17.782 -5.341 1.00 12.94 100 VAL A O 1
ATOM 731 N N . VAL A 1 101 ? -8.606 16.201 -5.144 1.00 11.63 101 VAL A N 1
ATOM 732 C CA . VAL A 1 101 ? -8.272 15.454 -6.341 1.00 12.78 101 VAL A CA 1
ATOM 733 C C . VAL A 1 101 ? -9.466 15.424 -7.276 1.00 12.24 101 VAL A C 1
ATOM 734 O O . VAL A 1 101 ? -10.600 15.222 -6.822 1.00 11.28 101 VAL A O 1
ATOM 738 N N . THR A 1 102 ? -9.211 15.582 -8.577 1.00 12.18 102 THR A N 1
ATOM 739 C CA . THR A 1 102 ? -10.249 15.473 -9.603 1.00 12.93 102 THR A CA 1
ATOM 740 C C . THR A 1 102 ? -10.105 14.192 -10.406 1.00 13.56 102 THR A C 1
ATOM 741 O O . THR A 1 102 ? -8.990 13.885 -10.837 1.00 15.84 102 THR A O 1
ATOM 745 N N . VAL A 1 103 ? -11.206 13.479 -10.640 1.00 13.17 103 VAL A N 1
ATOM 746 C CA . VAL A 1 103 ? -11.183 12.280 -11.508 1.00 13.67 103 VAL A CA 1
ATOM 747 C C . VAL A 1 103 ? -12.250 12.439 -12.569 1.00 14.07 103 VAL A C 1
ATOM 748 O O . VAL A 1 103 ? -13.384 12.745 -12.273 1.00 17.04 103 VAL A O 1
ATOM 752 N N . PHE A 1 104 ? -11.918 12.251 -13.829 1.00 14.25 104 PHE A N 1
ATOM 753 C CA . PHE A 1 104 ? -12.916 12.365 -14.878 1.00 15.05 104 PHE A CA 1
ATOM 754 C C . PHE A 1 104 ? -12.589 11.422 -16.001 1.00 14.31 104 PHE A C 1
ATOM 755 O O . PHE A 1 104 ? -11.469 10.890 -16.072 1.00 12.65 104 PHE A O 1
ATOM 763 N N . GLY A 1 105 ? -13.572 11.195 -16.874 1.00 13.74 105 GLY A N 1
ATOM 764 C CA . GLY A 1 105 ? -13.429 10.274 -17.951 1.00 14.61 105 GLY A CA 1
ATOM 765 C C . GLY A 1 105 ? -12.599 10.836 -19.078 1.00 14.21 105 GLY A C 1
ATOM 766 O O . GLY A 1 105 ? -12.354 12.066 -19.147 1.00 14.65 105 GLY A O 1
ATOM 767 N N . GLY A 1 106 ? -12.201 9.945 -19.960 1.00 16.17 106 GLY A N 1
ATOM 768 C CA . GLY A 1 106 ? -11.432 10.283 -21.131 1.00 16.79 106 GLY A CA 1
ATOM 769 C C . GLY A 1 106 ? -9.972 10.462 -20.871 1.00 17.46 106 GLY A C 1
ATOM 770 O O . GLY A 1 106 ? -9.255 10.943 -21.738 1.00 18.14 106 GLY A O 1
ATOM 771 N N . MET A 1 107 ? -9.511 10.075 -19.679 1.00 19.05 107 MET A N 1
ATOM 772 C CA . MET A 1 107 ? -8.100 10.174 -19.318 1.00 20.88 107 MET A CA 1
ATOM 773 C C . MET A 1 107 ? -7.629 8.811 -18.910 1.00 21.34 107 MET A C 1
ATOM 774 O O . MET A 1 107 ? -8.448 8.035 -18.430 1.00 19.41 107 MET A O 1
ATOM 779 N N . PRO A 1 108 ? -6.319 8.524 -19.077 1.00 21.11 108 PRO A N 1
ATOM 780 C CA . PRO A 1 108 ? -5.791 7.274 -18.543 1.00 21.98 108 PRO A CA 1
ATOM 781 C C . PRO A 1 108 ? -5.993 7.203 -17.029 1.00 20.09 108 PRO A C 1
ATOM 782 O O . PRO A 1 108 ? -5.780 8.187 -16.327 1.00 23.47 108 PRO A O 1
ATOM 786 N N . ILE A 1 109 ? -6.486 6.063 -16.555 1.00 18.41 109 ILE A N 1
ATOM 787 C CA . ILE A 1 109 ? -6.885 5.941 -15.162 1.00 16.48 109 ILE A CA 1
ATOM 788 C C . ILE A 1 109 ? -5.687 5.841 -14.193 1.00 16.59 109 ILE A C 1
ATOM 789 O O . ILE A 1 109 ? -5.815 6.222 -13.052 1.00 14.37 109 ILE A O 1
ATOM 794 N N . GLU A 1 110 ? -4.535 5.308 -14.632 1.00 18.60 110 GLU A N 1
ATOM 795 C CA . GLU A 1 110 ? -3.356 5.126 -13.757 1.00 19.23 110 GLU A CA 1
ATOM 796 C C . GLU A 1 110 ? -2.958 6.371 -12.950 1.00 17.56 110 GLU A C 1
ATOM 797 O O . GLU A 1 110 ? -2.725 6.305 -11.761 1.00 18.73 110 GLU A O 1
ATOM 803 N N . ARG A 1 111 ? -2.938 7.530 -13.592 1.00 19.01 111 ARG A N 1
ATOM 804 C CA . ARG A 1 111 ? -2.529 8.743 -12.922 1.00 19.50 111 ARG A CA 1
ATOM 805 C C . ARG A 1 111 ? -3.512 9.107 -11.789 1.00 17.41 111 ARG A C 1
ATOM 806 O O . ARG A 1 111 ? -3.134 9.570 -10.727 1.00 16.85 111 ARG A O 1
ATOM 814 N N . GLN A 1 112 ? -4.791 8.861 -12.031 1.00 14.88 112 GLN A N 1
ATOM 815 C CA . GLN A 1 112 ? -5.820 9.120 -11.052 1.00 13.51 112 GLN A CA 1
ATOM 816 C C . GLN A 1 112 ? -5.717 8.175 -9.898 1.00 12.63 112 GLN A C 1
ATOM 817 O O . GLN A 1 112 ? -5.900 8.549 -8.766 1.00 13.29 112 GLN A O 1
ATOM 823 N N . ILE A 1 113 ? -5.418 6.901 -10.202 1.00 13.66 113 ILE A N 1
ATOM 824 C CA . ILE A 1 113 ? -5.204 5.939 -9.136 1.00 14.29 113 ILE A CA 1
ATOM 825 C C . ILE A 1 113 ? -4.044 6.342 -8.245 1.00 15.03 113 ILE A C 1
ATOM 826 O O . ILE A 1 113 ? -4.183 6.258 -7.030 1.00 15.03 113 ILE A O 1
ATOM 831 N N . LYS A 1 114 ? -2.946 6.819 -8.835 1.00 15.18 114 LYS A N 1
ATOM 832 C CA . LYS A 1 114 ? -1.821 7.302 -7.998 1.00 17.87 114 LYS A CA 1
ATOM 833 C C . LYS A 1 114 ? -2.224 8.498 -7.126 1.00 17.35 114 LYS A C 1
ATOM 834 O O . LYS A 1 114 ? -1.895 8.563 -5.937 1.00 17.23 114 LYS A O 1
ATOM 840 N N . ALA A 1 115 ? -2.985 9.425 -7.700 1.00 15.97 115 ALA A N 1
ATOM 841 C CA . ALA A 1 115 ? -3.461 10.553 -6.896 1.00 16.06 115 ALA A CA 1
ATOM 842 C C . ALA A 1 115 ? -4.349 10.103 -5.725 1.00 15.68 115 ALA A C 1
ATOM 843 O O . ALA A 1 115 ? -4.222 10.588 -4.608 1.00 16.68 115 ALA A O 1
ATOM 845 N N . LEU A 1 116 ? -5.248 9.154 -5.967 1.00 15.05 116 LEU A N 1
ATOM 846 C CA . LEU A 1 116 ? -6.133 8.679 -4.915 1.00 15.04 116 LEU A CA 1
ATOM 847 C C . LEU A 1 116 ? -5.418 7.927 -3.795 1.00 16.70 116 LEU A C 1
ATOM 848 O O . LEU A 1 116 ? -5.832 7.979 -2.642 1.00 18.14 116 LEU A O 1
ATOM 853 N N . LYS A 1 117 ? -4.333 7.237 -4.145 1.00 18.59 117 LYS A N 1
ATOM 854 C CA . LYS A 1 117 ? -3.583 6.468 -3.146 1.00 21.06 117 LYS A CA 1
ATOM 855 C C . LYS A 1 117 ? -2.918 7.359 -2.119 1.00 24.29 117 LYS A C 1
ATOM 856 O O . LYS A 1 117 ? -2.642 6.909 -1.008 1.00 24.56 117 LYS A O 1
ATOM 862 N N . LYS A 1 118 ? -2.694 8.626 -2.475 1.00 24.35 118 LYS A N 1
ATOM 863 C CA . LYS A 1 118 ? -2.165 9.605 -1.539 1.00 27.32 118 LYS A CA 1
ATOM 864 C C . LYS A 1 118 ? -3.182 10.067 -0.477 1.00 26.09 118 LYS A C 1
ATOM 865 O O . LYS A 1 118 ? -2.798 10.791 0.443 1.00 27.89 118 LYS A O 1
ATOM 871 N N . GLY A 1 119 ? -4.447 9.645 -0.575 1.00 22.72 119 GLY A N 1
ATOM 872 C CA . GLY A 1 119 ? -5.448 9.929 0.443 1.00 21.57 119 GLY A CA 1
ATOM 873 C C . GLY A 1 119 ? -5.937 11.371 0.479 1.00 19.44 119 GLY A C 1
ATOM 874 O O . GLY A 1 119 ? -5.953 11.990 1.563 1.00 19.85 119 GLY A O 1
ATOM 875 N N . PRO A 1 120 ? -6.402 11.908 -0.670 1.00 14.64 120 PRO A N 1
ATOM 876 C CA . PRO A 1 120 ? -6.974 13.251 -0.606 1.00 13.13 120 PRO A CA 1
ATOM 877 C C . PRO A 1 120 ? -8.233 13.268 0.246 1.00 13.00 120 PRO A C 1
ATOM 878 O O . PRO A 1 120 ? -8.867 12.238 0.400 1.00 14.61 120 PRO A O 1
ATOM 882 N N . GLN A 1 121 ? -8.594 14.413 0.799 1.00 11.32 121 GLN A N 1
ATOM 883 C CA . GLN A 1 121 ? -9.789 14.528 1.647 1.00 11.08 121 GLN A CA 1
ATOM 884 C C . GLN A 1 121 ? -11.033 14.764 0.824 1.00 10.59 121 GLN A C 1
ATOM 885 O O . GLN A 1 121 ? -12.122 14.431 1.308 1.00 9.72 121 GLN A O 1
ATOM 891 N N . ILE A 1 122 ? -10.900 15.427 -0.329 1.00 9.76 122 ILE A N 1
ATOM 892 C CA . ILE A 1 122 ? -12.055 15.743 -1.188 1.00 9.36 122 ILE A CA 1
ATOM 893 C C . ILE A 1 122 ? -11.747 15.185 -2.566 1.00 9.81 122 ILE A C 1
ATOM 894 O O . ILE A 1 122 ? -10.655 15.438 -3.101 1.00 9.79 122 ILE A O 1
ATOM 899 N N . VAL A 1 123 ? -12.694 14.426 -3.124 1.00 9.37 123 VAL A N 1
ATOM 900 C CA . VAL A 1 123 ? -12.613 13.991 -4.513 1.00 8.88 123 VAL A CA 1
ATOM 901 C C . VAL A 1 123 ? -13.779 14.618 -5.278 1.00 9.29 123 VAL A C 1
ATOM 902 O O . VAL A 1 123 ? -14.910 14.571 -4.824 1.00 9.72 123 VAL A O 1
ATOM 906 N N . VAL A 1 124 ? -13.462 15.245 -6.404 1.00 8.91 124 VAL A N 1
ATOM 907 C CA . VAL A 1 124 ? -14.456 15.822 -7.327 1.00 9.34 124 VAL A CA 1
ATOM 908 C C . VAL A 1 124 ? -14.354 15.023 -8.621 1.00 9.73 124 VAL A C 1
ATOM 909 O O . VAL A 1 124 ? -13.272 14.897 -9.203 1.00 10.62 124 VAL A O 1
ATOM 913 N N . GLY A 1 125 ? -15.477 14.516 -9.124 1.00 9.23 125 GLY A N 1
ATOM 914 C CA . GLY A 1 125 ? -15.400 13.703 -10.320 1.00 9.98 125 GLY A CA 1
ATOM 915 C C . GLY A 1 125 ? -16.636 13.575 -11.130 1.00 9.52 125 GLY A C 1
ATOM 916 O O . GLY A 1 125 ? -17.713 13.909 -10.674 1.00 9.83 125 GLY A O 1
ATOM 917 N N . THR A 1 126 ? -16.472 13.013 -12.326 1.00 10.10 126 THR A N 1
ATOM 918 C CA . THR A 1 126 ? -17.616 12.735 -13.181 1.00 9.84 126 THR A CA 1
ATOM 919 C C . THR A 1 126 ? -18.103 11.332 -12.868 1.00 10.62 126 THR A C 1
ATOM 920 O O . THR A 1 126 ? -17.304 10.498 -12.508 1.00 10.84 126 THR A O 1
ATOM 924 N N . PRO A 1 127 ? -19.418 11.068 -12.990 1.00 10.88 127 PRO A N 1
ATOM 925 C CA . PRO A 1 127 ? -19.924 9.845 -12.395 1.00 10.80 127 PRO A CA 1
ATOM 926 C C . PRO A 1 127 ? -19.449 8.543 -12.930 1.00 10.36 127 PRO A C 1
ATOM 927 O O . PRO A 1 127 ? -19.246 7.610 -12.145 1.00 10.58 127 PRO A O 1
ATOM 931 N N . GLY A 1 128 ? -19.231 8.451 -14.231 1.00 10.38 128 GLY A N 1
ATOM 932 C CA . GLY A 1 128 ? -18.787 7.185 -14.800 1.00 10.66 128 GLY A CA 1
ATOM 933 C C . GLY A 1 128 ? -17.381 6.843 -14.343 1.00 10.65 128 GLY A C 1
ATOM 934 O O . GLY A 1 128 ? -17.079 5.693 -14.013 1.00 11.67 128 GLY A O 1
ATOM 935 N N . ARG A 1 129 ? -16.492 7.810 -14.308 1.00 10.43 129 ARG A N 1
ATOM 936 C CA . ARG A 1 129 ? -15.128 7.550 -13.801 1.00 10.61 129 ARG A CA 1
ATOM 937 C C . ARG A 1 129 ? -15.101 7.304 -12.292 1.00 11.34 129 ARG A C 1
ATOM 938 O O . ARG A 1 129 ? -14.298 6.513 -11.817 1.00 10.45 129 ARG A O 1
ATOM 946 N N . VAL A 1 130 ? -15.978 7.979 -11.537 1.00 10.28 130 VAL A N 1
ATOM 947 C CA . VAL A 1 130 ? -16.096 7.702 -10.098 1.00 10.42 130 VAL A CA 1
ATOM 948 C C . VAL A 1 130 ? -16.426 6.220 -9.882 1.00 10.71 130 VAL A C 1
ATOM 949 O O . VAL A 1 130 ? -15.786 5.568 -9.059 1.00 11.28 130 VAL A O 1
ATOM 953 N N . ILE A 1 131 ? -17.366 5.702 -10.684 1.00 10.58 131 ILE A N 1
ATOM 954 C CA . ILE A 1 131 ? -17.748 4.283 -10.606 1.00 11.09 131 ILE A CA 1
ATOM 955 C C . ILE A 1 131 ? -16.574 3.373 -10.932 1.00 11.91 131 ILE A C 1
ATOM 956 O O . ILE A 1 131 ? -16.335 2.369 -10.240 1.00 12.40 131 ILE A O 1
ATOM 961 N N . ASP A 1 132 ? -15.792 3.712 -11.944 1.00 12.05 132 ASP A N 1
ATOM 962 C CA A ASP A 1 132 ? -14.593 2.917 -12.247 0.50 13.63 132 ASP A CA 1
ATOM 963 C CA B ASP A 1 132 ? -14.578 2.897 -12.240 0.50 12.75 132 ASP A CA 1
ATOM 964 C C . ASP A 1 132 ? -13.714 2.775 -10.986 1.00 13.11 132 ASP A C 1
ATOM 965 O O . ASP A 1 132 ? -13.273 1.684 -10.618 1.00 13.33 132 ASP A O 1
ATOM 974 N N . HIS A 1 133 ? -13.476 3.880 -10.314 1.00 10.77 133 HIS A N 1
ATOM 975 C CA . HIS A 1 133 ? -12.653 3.883 -9.100 1.00 10.66 133 HIS A CA 1
ATOM 976 C C . HIS A 1 133 ? -13.306 3.141 -7.958 1.00 10.70 133 HIS A C 1
ATOM 977 O O . HIS A 1 133 ? -12.622 2.454 -7.195 1.00 11.86 133 HIS A O 1
ATOM 984 N N . LEU A 1 134 ? -14.606 3.289 -7.800 1.00 10.95 134 LEU A N 1
ATOM 985 C CA . LEU A 1 134 ? -15.318 2.563 -6.737 1.00 11.77 134 LEU A CA 1
ATOM 986 C C . LEU A 1 134 ? -15.163 1.066 -6.947 1.00 12.42 134 LEU A C 1
ATOM 987 O O . LEU A 1 134 ? -14.894 0.329 -5.990 1.00 13.59 134 LEU A O 1
ATOM 992 N N . ASN A 1 135 ? -15.339 0.630 -8.177 1.00 12.45 135 ASN A N 1
ATOM 993 C CA . ASN A 1 135 ? -15.294 -0.834 -8.452 1.00 12.80 135 ASN A CA 1
ATOM 994 C C . ASN A 1 135 ? -13.884 -1.381 -8.366 1.00 14.37 135 ASN A C 1
ATOM 995 O O . ASN A 1 135 ? -13.718 -2.550 -7.957 1.00 14.64 135 ASN A O 1
ATOM 1000 N N . ARG A 1 136 ? -12.880 -0.574 -8.719 1.00 12.34 136 ARG A N 1
ATOM 1001 C CA . ARG A 1 136 ? -11.469 -0.972 -8.537 1.00 13.23 136 ARG A CA 1
ATOM 1002 C C . ARG A 1 136 ? -11.008 -0.891 -7.093 1.00 14.16 136 ARG A C 1
ATOM 1003 O O . ARG A 1 136 ? -9.886 -1.281 -6.772 1.00 14.63 136 ARG A O 1
ATOM 1011 N N . ARG A 1 137 ? -11.833 -0.317 -6.225 1.00 14.85 137 ARG A N 1
ATOM 1012 C CA . ARG A 1 137 ? -11.488 -0.054 -4.826 1.00 15.75 137 ARG A CA 1
ATOM 1013 C C . ARG A 1 137 ? -10.307 0.926 -4.621 1.00 14.95 137 ARG A C 1
ATOM 1014 O O . ARG A 1 137 ? -9.662 0.992 -3.553 1.00 16.92 137 ARG A O 1
ATOM 1022 N N . THR A 1 138 ? -10.074 1.757 -5.637 1.00 13.55 138 THR A N 1
ATOM 1023 C CA . THR A 1 138 ? -9.090 2.847 -5.594 1.00 13.49 138 THR A CA 1
ATOM 1024 C C . THR A 1 138 ? -9.710 4.113 -5.020 1.00 14.22 138 THR A C 1
ATOM 1025 O O . THR A 1 138 ? -8.963 4.963 -4.561 1.00 17.79 138 THR A O 1
ATOM 1029 N N . LEU A 1 139 ? -11.042 4.217 -5.056 1.00 13.76 139 LEU A N 1
ATOM 1030 C CA A LEU A 1 139 ? -11.798 5.186 -4.262 0.50 14.31 139 LEU A CA 1
ATOM 1031 C CA B LEU A 1 139 ? -11.805 5.188 -4.257 0.50 13.07 139 LEU A CA 1
ATOM 1032 C C . LEU A 1 139 ? -12.554 4.373 -3.203 1.00 14.35 139 LEU A C 1
ATOM 1033 O O . LEU A 1 139 ? -13.440 3.594 -3.546 1.00 14.75 139 LEU A O 1
ATOM 1042 N N . LYS A 1 140 ? -12.178 4.531 -1.929 1.00 15.10 140 LYS A N 1
ATOM 1043 C CA . LYS A 1 140 ? -12.824 3.803 -0.827 1.00 17.77 140 LYS A CA 1
ATOM 1044 C C . LYS A 1 140 ? -13.938 4.643 -0.282 1.00 17.24 140 LYS A C 1
ATOM 1045 O O . LYS A 1 140 ? -13.843 5.891 -0.299 1.00 15.54 140 LYS A O 1
ATOM 1051 N N . THR A 1 141 ? -15.014 3.985 0.149 1.00 17.39 141 THR A N 1
ATOM 1052 C CA . THR A 1 141 ? -16.226 4.661 0.608 1.00 16.71 141 THR A CA 1
ATOM 1053 C C . THR A 1 141 ? -16.302 4.817 2.118 1.00 16.20 141 THR A C 1
ATOM 1054 O O . THR A 1 141 ? -17.168 5.530 2.594 1.00 16.06 141 THR A O 1
ATOM 1058 N N . ASP A 1 142 ? -15.351 4.246 2.861 1.00 15.58 142 ASP A N 1
ATOM 1059 C CA . ASP A 1 142 ? -15.484 4.079 4.313 1.00 16.69 142 ASP A CA 1
ATOM 1060 C C . ASP A 1 142 ? -15.547 5.437 5.060 1.00 15.19 142 ASP A C 1
ATOM 1061 O O . ASP A 1 142 ? -16.218 5.567 6.100 1.00 16.28 142 ASP A O 1
ATOM 1066 N N . GLY A 1 143 ? -14.863 6.447 4.516 1.00 14.11 143 GLY A N 1
ATOM 1067 C CA . GLY A 1 143 ? -14.830 7.787 5.106 1.00 14.01 143 GLY A CA 1
ATOM 1068 C C . GLY A 1 143 ? -15.720 8.832 4.492 1.00 12.87 143 GLY A C 1
ATOM 1069 O O . GLY A 1 143 ? -15.643 9.999 4.891 1.00 13.37 143 GLY A O 1
ATOM 1070 N N . ILE A 1 144 ? -16.528 8.457 3.501 1.00 13.09 144 ILE A N 1
ATOM 1071 C CA . ILE A 1 144 ? -17.299 9.480 2.761 1.00 12.69 144 ILE A CA 1
ATOM 1072 C C . ILE A 1 144 ? -18.518 9.922 3.533 1.00 12.77 144 ILE A C 1
ATOM 1073 O O . ILE A 1 144 ? -19.574 9.291 3.441 1.00 14.40 144 ILE A O 1
ATOM 1078 N N . HIS A 1 145 ? -18.401 11.045 4.245 1.00 11.15 145 HIS A N 1
ATOM 1079 C CA . HIS A 1 145 ? -19.482 11.534 5.123 1.00 11.23 145 HIS A CA 1
ATOM 1080 C C . HIS A 1 145 ? -20.211 12.722 4.502 1.00 10.18 145 HIS A C 1
ATOM 1081 O O . HIS A 1 145 ? -21.181 13.192 5.083 1.00 10.74 145 HIS A O 1
ATOM 1088 N N . THR A 1 146 ? -19.782 13.177 3.311 1.00 10.04 146 THR A N 1
ATOM 1089 C CA . THR A 1 146 ? -20.502 14.221 2.560 1.00 9.31 146 THR A CA 1
ATOM 1090 C C . THR A 1 146 ? -20.479 13.875 1.095 1.00 8.96 146 THR A C 1
ATOM 1091 O O . THR A 1 146 ? -19.414 13.677 0.527 1.00 10.04 146 THR A O 1
ATOM 1095 N N . LEU A 1 147 ? -21.663 13.803 0.484 1.00 8.30 147 LEU A N 1
ATOM 1096 C CA . LEU A 1 147 ? -21.811 13.515 -0.928 1.00 8.68 147 LEU A CA 1
ATOM 1097 C C . LEU A 1 147 ? -22.619 14.631 -1.560 1.00 8.88 147 LEU A C 1
ATOM 1098 O O . LEU A 1 147 ? -23.730 14.897 -1.121 1.00 9.10 147 LEU A O 1
ATOM 1103 N N . ILE A 1 148 ? -22.072 15.289 -2.580 1.00 8.80 148 ILE A N 1
ATOM 1104 C CA . ILE A 1 148 ? -22.675 16.457 -3.155 1.00 9.24 148 ILE A CA 1
ATOM 1105 C C . ILE A 1 148 ? -22.821 16.192 -4.647 1.00 8.79 148 ILE A C 1
ATOM 1106 O O . ILE A 1 148 ? -21.867 15.825 -5.302 1.00 9.84 148 ILE A O 1
ATOM 1111 N N . LEU A 1 149 ? -24.020 16.382 -5.169 1.00 9.67 149 LEU A N 1
ATOM 1112 C CA . LEU A 1 149 ? -24.291 16.309 -6.592 1.00 10.35 149 LEU A CA 1
ATOM 1113 C C . LEU A 1 149 ? -24.443 17.733 -7.106 1.00 11.57 149 LEU A C 1
ATOM 1114 O O . LEU A 1 149 ? -25.431 18.402 -6.746 1.00 11.08 149 LEU A O 1
ATOM 1119 N N . ASP A 1 150 ? -23.523 18.142 -7.984 1.00 10.85 150 ASP A N 1
ATOM 1120 C CA . ASP A 1 150 ? -23.504 19.512 -8.496 1.00 12.09 150 ASP A CA 1
ATOM 1121 C C . ASP A 1 150 ? -24.035 19.455 -9.926 1.00 12.80 150 ASP A C 1
ATOM 1122 O O . ASP A 1 150 ? -23.350 18.929 -10.794 1.00 13.16 150 ASP A O 1
ATOM 1127 N N . GLU A 1 151 ? -25.213 20.036 -10.179 1.00 13.07 151 GLU A N 1
ATOM 1128 C CA . GLU A 1 151 ? -25.911 20.065 -11.492 1.00 14.19 151 GLU A CA 1
ATOM 1129 C C . GLU A 1 151 ? -26.428 18.668 -11.823 1.00 12.62 151 GLU A C 1
ATOM 1130 O O . GLU A 1 151 ? -26.060 18.037 -12.836 1.00 11.94 151 GLU A O 1
ATOM 1136 N N . ALA A 1 152 ? -27.298 18.185 -10.966 1.00 11.20 152 ALA A N 1
ATOM 1137 C CA . ALA A 1 152 ? -27.843 16.853 -11.164 1.00 11.23 152 ALA A CA 1
ATOM 1138 C C . ALA A 1 152 ? -28.569 16.731 -12.535 1.00 10.78 152 ALA A C 1
ATOM 1139 O O . ALA A 1 152 ? -28.501 15.703 -13.176 1.00 10.93 152 ALA A O 1
ATOM 1141 N N . ASP A 1 153 ? -29.321 17.759 -12.916 1.00 11.43 153 ASP A N 1
ATOM 1142 C CA . ASP A 1 153 ? -30.056 17.702 -14.185 1.00 12.01 153 ASP A CA 1
ATOM 1143 C C . ASP A 1 153 ? -29.079 17.562 -15.360 1.00 11.42 153 ASP A C 1
ATOM 1144 O O . ASP A 1 153 ? -29.326 16.831 -16.281 1.00 11.51 153 ASP A O 1
ATOM 1149 N N . GLU A 1 154 ? -27.973 18.292 -15.316 1.00 10.84 154 GLU A N 1
ATOM 1150 C CA . GLU A 1 154 ? -26.938 18.225 -16.372 1.00 11.14 154 GLU A CA 1
ATOM 1151 C C . GLU A 1 154 ? -26.313 16.835 -16.404 1.00 11.03 154 GLU A C 1
ATOM 1152 O O . GLU A 1 154 ? -26.068 16.291 -17.480 1.00 9.94 154 GLU A O 1
ATOM 1158 N N . MET A 1 155 ? -26.055 16.270 -15.237 1.00 10.56 155 MET A N 1
ATOM 1159 C CA . MET A 1 155 ? -25.556 14.896 -15.159 1.00 10.93 155 MET A CA 1
ATOM 1160 C C . MET A 1 155 ? -26.541 13.943 -15.806 1.00 11.32 155 MET A C 1
ATOM 1161 O O . MET A 1 155 ? -26.129 13.035 -16.544 1.00 10.87 155 MET A O 1
ATOM 1166 N N . MET A 1 156 ? -27.846 14.146 -15.588 1.00 10.28 156 MET A N 1
ATOM 1167 C CA . MET A 1 156 ? -28.852 13.311 -16.270 1.00 11.76 156 MET A CA 1
ATOM 1168 C C . MET A 1 156 ? -28.820 13.531 -17.779 1.00 11.76 156 MET A C 1
ATOM 1169 O O . MET A 1 156 ? -28.869 12.576 -18.558 1.00 13.08 156 MET A O 1
ATOM 1174 N N . ASN A 1 157 ? -28.728 14.778 -18.198 1.00 10.90 157 ASN A N 1
ATOM 1175 C CA . ASN A 1 157 ? -28.640 15.071 -19.637 1.00 11.86 157 ASN A CA 1
ATOM 1176 C C . ASN A 1 157 ? -27.516 14.304 -20.300 1.00 12.55 157 ASN A C 1
ATOM 1177 O O . ASN A 1 157 ? -27.679 13.856 -21.421 1.00 13.08 157 ASN A O 1
ATOM 1182 N N . MET A 1 158 ? -26.371 14.186 -19.617 1.00 12.27 158 MET A N 1
ATOM 1183 C CA . MET A 1 158 ? -25.166 13.572 -20.150 1.00 13.46 158 MET A CA 1
ATOM 1184 C C . MET A 1 158 ? -25.144 12.052 -20.011 1.00 13.81 158 MET A C 1
ATOM 1185 O O . MET A 1 158 ? -24.168 11.441 -20.357 1.00 14.82 158 MET A O 1
ATOM 1190 N N . GLY A 1 159 ? -26.206 11.462 -19.498 1.00 12.22 159 GLY A N 1
ATOM 1191 C CA . GLY A 1 159 ? -26.314 10.008 -19.512 1.00 12.24 159 GLY A CA 1
ATOM 1192 C C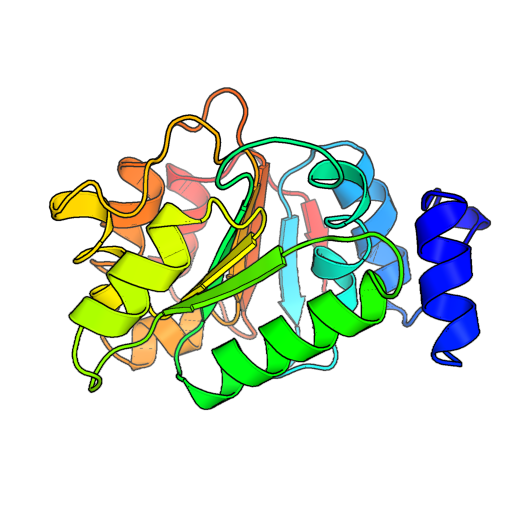 . GLY A 1 159 ? -25.992 9.320 -18.218 1.00 11.24 159 GLY A C 1
ATOM 1193 O O . GLY A 1 159 ? -25.877 8.077 -18.167 1.00 12.34 159 GLY A O 1
ATOM 1194 N N . PHE A 1 160 ? -25.915 10.083 -17.139 1.00 11.33 160 PHE A N 1
ATOM 1195 C CA . PHE A 1 160 ? -25.405 9.554 -15.853 1.00 11.17 160 PHE A CA 1
ATOM 1196 C C . PHE A 1 160 ? -26.471 9.184 -14.821 1.00 11.01 160 PHE A C 1
ATOM 1197 O O . PHE A 1 160 ? -26.130 8.962 -13.660 1.00 11.71 160 PHE A O 1
ATOM 1205 N N . ILE A 1 161 ? -27.741 9.086 -15.194 1.00 11.02 161 ILE A N 1
ATOM 1206 C CA . ILE A 1 161 ? -28.771 8.869 -14.161 1.00 11.45 161 ILE A CA 1
ATOM 1207 C C . ILE A 1 161 ? -28.545 7.548 -13.433 1.00 12.06 161 ILE A C 1
ATOM 1208 O O . ILE A 1 161 ? -28.606 7.521 -12.186 1.00 13.37 161 ILE A O 1
ATOM 1213 N N . ASP A 1 162 ? -28.237 6.481 -14.154 1.00 13.40 162 ASP A N 1
ATOM 1214 C CA . ASP A 1 162 ? -27.976 5.208 -13.490 1.00 14.17 162 ASP A CA 1
ATOM 1215 C C . ASP A 1 162 ? -26.688 5.231 -12.683 1.00 13.70 162 ASP A C 1
ATOM 1216 O O . ASP A 1 162 ? -26.603 4.592 -11.647 1.00 13.14 162 ASP A O 1
ATOM 1221 N N . ASP A 1 163 ? -25.703 5.996 -13.147 1.00 13.15 163 ASP A N 1
ATOM 1222 C CA A ASP A 1 163 ? -24.460 6.155 -12.385 0.50 13.17 163 ASP A CA 1
ATOM 1223 C CA B ASP A 1 163 ? -24.451 6.176 -12.395 0.50 12.88 163 ASP A CA 1
ATOM 1224 C C . ASP A 1 163 ? -24.683 6.894 -11.058 1.00 12.44 163 ASP A C 1
ATOM 1225 O O . ASP A 1 163 ? -24.129 6.513 -10.032 1.00 12.63 163 ASP A O 1
ATOM 1234 N N . MET A 1 164 ? -25.486 7.962 -11.082 1.00 12.26 164 MET A N 1
ATOM 1235 C CA . MET A 1 164 ? -25.807 8.656 -9.876 1.00 12.65 164 MET A CA 1
ATOM 1236 C C . MET A 1 164 ? -26.528 7.740 -8.861 1.00 11.63 164 MET A C 1
ATOM 1237 O O . MET A 1 164 ? -26.262 7.774 -7.728 1.00 11.38 164 MET A O 1
ATOM 1242 N N . ARG A 1 165 ? -27.463 6.942 -9.364 1.00 11.49 165 ARG A N 1
ATOM 1243 C CA . ARG A 1 165 ? -28.222 6.028 -8.524 1.00 12.12 165 ARG A CA 1
ATOM 1244 C C . ARG A 1 165 ? -27.297 4.997 -7.895 1.00 12.43 165 ARG A C 1
ATOM 1245 O O . ARG A 1 165 ? -27.453 4.634 -6.729 1.00 11.96 165 ARG A O 1
ATOM 1253 N N . PHE A 1 166 ? -26.332 4.525 -8.678 1.00 11.91 166 PHE A N 1
ATOM 1254 C CA . PHE A 1 166 ? -25.389 3.528 -8.201 1.00 12.39 166 PHE A CA 1
ATOM 1255 C C . PHE A 1 166 ? -24.489 4.045 -7.102 1.00 12.16 166 PHE A C 1
ATOM 1256 O O . PHE A 1 166 ? -24.254 3.399 -6.117 1.00 12.60 166 PHE A O 1
ATOM 1264 N N . ILE A 1 167 ? -24.026 5.266 -7.314 1.00 11.53 167 ILE A N 1
ATOM 1265 C CA . ILE A 1 167 ? -23.095 5.876 -6.383 1.00 11.40 167 ILE A CA 1
ATOM 1266 C C . ILE A 1 167 ? -23.810 6.175 -5.067 1.00 11.42 167 ILE A C 1
ATOM 1267 O O . ILE A 1 167 ? -23.300 5.889 -3.993 1.00 11.45 167 ILE A O 1
ATOM 1272 N N . MET A 1 168 ? -24.969 6.797 -5.151 1.00 11.36 168 MET A N 1
ATOM 1273 C CA . MET A 1 168 ? -25.734 7.150 -3.937 1.00 12.24 168 MET A CA 1
ATOM 1274 C C . MET A 1 168 ? -26.134 5.907 -3.136 1.00 13.17 168 MET A C 1
ATOM 1275 O O . MET A 1 168 ? -26.146 5.955 -1.910 1.00 13.96 168 MET A O 1
ATOM 1280 N N . ASP A 1 169 ? -26.456 4.811 -3.820 1.00 13.86 169 ASP A N 1
ATOM 1281 C CA . ASP A 1 169 ? -26.790 3.549 -3.159 1.00 15.12 169 ASP A CA 1
ATOM 1282 C C . ASP A 1 169 ? -25.568 2.884 -2.544 1.00 15.25 169 ASP A C 1
ATOM 1283 O O . ASP A 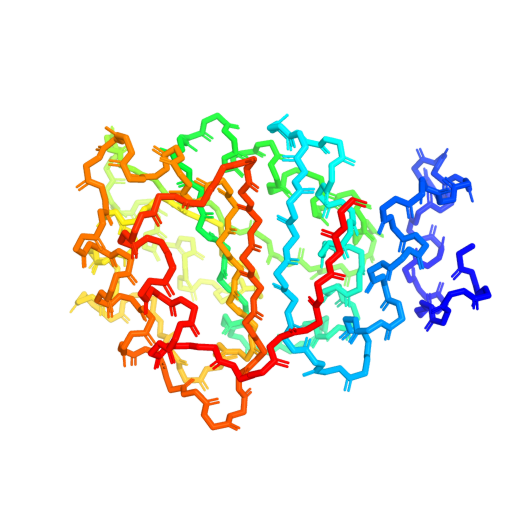1 169 ? -25.676 2.302 -1.479 1.00 16.01 169 ASP A O 1
ATOM 1288 N N . LYS A 1 170 ? -24.434 2.933 -3.236 1.00 13.72 170 LYS A N 1
ATOM 1289 C CA . LYS A 1 170 ? -23.209 2.211 -2.793 1.00 14.88 170 LYS A CA 1
ATOM 1290 C C . LYS A 1 170 ? -22.585 2.819 -1.558 1.00 15.00 170 LYS A C 1
ATOM 1291 O O . LYS A 1 170 ? -22.016 2.122 -0.691 1.00 16.67 170 LYS A O 1
ATOM 1297 N N . ILE A 1 171 ? -22.634 4.139 -1.460 1.00 13.63 171 ILE A N 1
ATOM 1298 C CA . ILE A 1 171 ? -22.013 4.826 -0.337 1.00 13.29 171 ILE A CA 1
ATOM 1299 C C . ILE A 1 171 ? -22.969 4.806 0.856 1.00 13.52 171 ILE A C 1
ATOM 1300 O O . ILE A 1 171 ? -24.081 5.230 0.732 1.00 14.20 17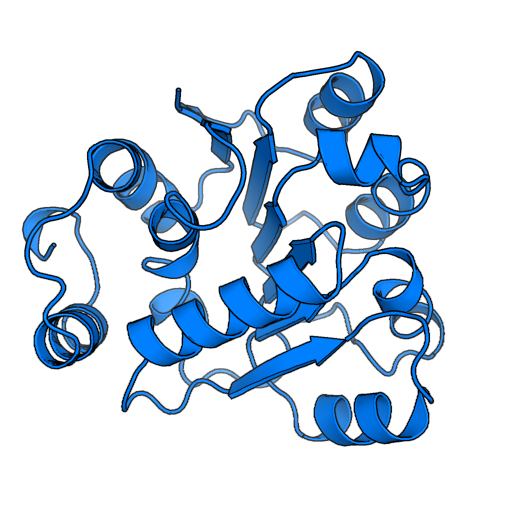1 ILE A O 1
ATOM 1305 N N . PRO A 1 172 ? -22.514 4.321 2.032 1.00 13.75 172 PRO A N 1
ATOM 1306 C CA . PRO A 1 172 ? -23.415 4.232 3.206 1.00 13.34 172 PRO A CA 1
ATOM 1307 C C . PRO A 1 172 ? -24.019 5.574 3.557 1.00 12.33 172 PRO A C 1
ATOM 1308 O O . PRO A 1 172 ? -23.335 6.586 3.465 1.00 12.51 172 PRO A O 1
ATOM 1312 N N . ALA A 1 173 ? -25.277 5.564 3.956 1.00 12.77 173 ALA A N 1
ATOM 1313 C CA . ALA A 1 173 ? -25.993 6.811 4.231 1.00 12.53 173 ALA A CA 1
ATOM 1314 C C . ALA A 1 173 ? -26.068 7.138 5.712 1.00 13.28 173 ALA A C 1
ATOM 1315 O O . ALA A 1 173 ? -26.376 8.280 6.028 1.00 12.54 173 ALA A O 1
ATOM 1317 N N . VAL A 1 174 ? -25.726 6.206 6.614 1.00 13.69 174 VAL A N 1
ATOM 1318 C CA A VAL A 1 174 ? -26.061 6.379 8.031 0.50 14.31 174 VAL A CA 1
ATOM 1319 C CA B VAL A 1 174 ? -26.018 6.359 8.046 0.50 14.12 174 VAL A CA 1
ATOM 1320 C C . VAL A 1 174 ? -25.448 7.639 8.647 1.00 13.87 174 VAL A C 1
ATOM 1321 O O . VAL A 1 174 ? -26.139 8.341 9.409 1.00 15.20 174 VAL A O 1
ATOM 1328 N N . GLN A 1 175 ? -24.203 7.938 8.319 1.00 14.02 175 GLN A N 1
ATOM 1329 C CA . GLN A 1 175 ? -23.532 9.139 8.792 1.00 14.28 175 GLN A CA 1
ATOM 1330 C C . GLN A 1 175 ? -23.104 9.999 7.594 1.00 13.49 175 GLN A C 1
ATOM 1331 O O . GLN A 1 175 ? -22.002 10.565 7.601 1.00 15.34 175 GLN A O 1
ATOM 1337 N N . ARG A 1 176 ? -23.967 10.081 6.575 1.00 11.72 176 ARG A N 1
ATOM 1338 C CA . ARG A 1 176 ? -23.653 10.824 5.349 1.00 11.21 176 ARG A CA 1
ATOM 1339 C C . ARG A 1 176 ? -24.598 11.983 5.184 1.00 10.52 176 ARG A C 1
ATOM 1340 O O . ARG A 1 176 ? -25.824 11.832 5.288 1.00 11.79 176 ARG A O 1
ATOM 1348 N N . GLN A 1 177 ? -24.017 13.156 4.983 1.00 9.17 177 GLN A N 1
ATOM 1349 C CA . GLN A 1 177 ? -24.750 14.344 4.596 1.00 9.43 177 GLN A CA 1
ATOM 1350 C C . GLN A 1 177 ? -24.772 14.351 3.074 1.00 8.98 177 GLN A C 1
ATOM 1351 O O . GLN A 1 177 ? -23.741 14.216 2.461 1.00 9.24 177 GLN A O 1
ATOM 1357 N N . THR A 1 178 ? -25.937 14.551 2.467 1.00 8.77 178 THR A N 1
ATOM 1358 C CA . THR A 1 178 ? -26.117 14.569 1.032 1.00 9.41 178 THR A CA 1
ATOM 1359 C C . THR A 1 178 ? -26.666 15.921 0.613 1.00 8.92 178 THR A C 1
ATOM 1360 O O . THR A 1 178 ? -27.595 16.435 1.259 1.00 9.59 178 THR A O 1
ATOM 1364 N N . MET A 1 179 ? -26.105 16.469 -0.464 1.00 9.21 179 MET A N 1
ATOM 1365 C CA . MET A 1 179 ? -26.582 17.715 -1.032 1.00 9.54 179 MET A CA 1
ATOM 1366 C C . MET A 1 179 ? -26.755 17.522 -2.537 1.00 9.79 179 MET A C 1
ATOM 1367 O O . MET A 1 179 ? -25.968 16.807 -3.201 1.00 10.52 179 MET A O 1
ATOM 1372 N N . LEU A 1 180 ? -27.794 18.151 -3.078 1.00 9.49 180 LEU A N 1
ATOM 1373 C CA . LEU A 1 180 ? -28.092 18.028 -4.486 1.00 9.91 180 LEU A CA 1
ATOM 1374 C C . LEU A 1 180 ? -28.441 19.423 -4.990 1.00 10.17 180 LEU A C 1
ATOM 1375 O O . LEU A 1 180 ? -29.399 20.063 -4.461 1.00 10.69 180 LEU A O 1
ATOM 1380 N N . PHE A 1 181 ? -27.712 19.867 -6.023 1.00 10.39 181 PHE A N 1
ATOM 1381 C CA . PHE A 1 181 ? -27.930 21.210 -6.590 1.00 10.92 181 PHE A CA 1
ATOM 1382 C C . PHE A 1 181 ? -28.348 21.022 -8.023 1.00 12.45 181 PHE A C 1
ATOM 1383 O O . PHE A 1 181 ? -27.698 20.284 -8.752 1.00 12.74 181 PHE A O 1
ATOM 1391 N N . SER A 1 182 ? -29.448 21.639 -8.444 1.00 11.80 182 SER A N 1
ATOM 1392 C CA . SER A 1 182 ? -29.902 21.493 -9.823 1.00 13.07 182 SER A CA 1
ATOM 1393 C C . SER A 1 182 ? -30.769 22.681 -10.175 1.00 14.19 182 SER A C 1
ATOM 1394 O O . SER A 1 182 ? -31.551 23.099 -9.347 1.00 16.03 182 SER A O 1
ATOM 1397 N N . ALA A 1 183 ? -30.663 23.190 -11.391 1.00 14.57 183 ALA A N 1
ATOM 1398 C CA . ALA A 1 183 ? -31.551 24.272 -11.794 1.00 15.06 183 ALA A CA 1
ATOM 1399 C C . ALA A 1 183 ? -33.003 23.794 -12.011 1.00 16.38 183 ALA A C 1
ATOM 1400 O O . ALA A 1 183 ? -33.945 24.554 -11.846 1.00 18.06 183 ALA A O 1
ATOM 1402 N N . THR A 1 184 ? -33.174 22.543 -12.418 1.00 15.20 184 THR A N 1
ATOM 1403 C CA . THR A 1 184 ? -34.472 21.961 -12.720 1.00 14.58 184 THR A CA 1
ATOM 1404 C C . THR A 1 184 ? -34.565 20.653 -11.970 1.00 15.29 184 THR A C 1
ATOM 1405 O O . THR A 1 184 ? -33.533 20.099 -11.568 1.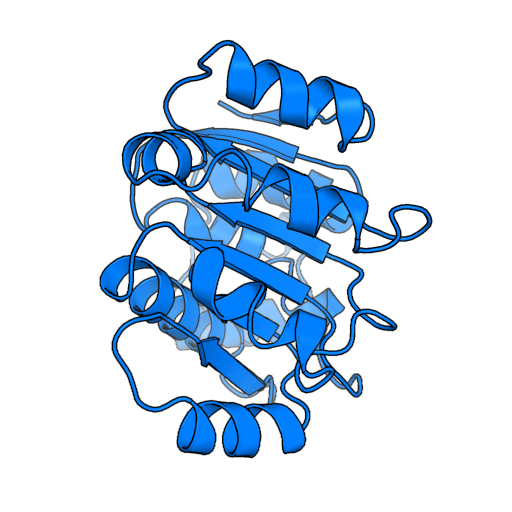00 14.54 184 THR A O 1
ATOM 1409 N N . MET A 1 185 ? -35.795 20.175 -11.787 1.00 15.88 185 MET A N 1
ATOM 1410 C CA . MET A 1 185 ? -36.030 18.899 -11.090 1.00 16.14 185 MET A CA 1
ATOM 1411 C C . MET A 1 185 ? -36.858 17.925 -11.927 1.00 14.85 185 MET A C 1
ATOM 1412 O O . MET A 1 185 ? -38.028 17.781 -11.703 1.00 16.58 185 MET A O 1
ATOM 1417 N N . PRO A 1 186 ? -36.234 17.258 -12.909 1.00 14.65 186 PRO A N 1
ATOM 1418 C CA . PRO A 1 186 ? -36.865 16.195 -13.671 1.00 14.03 186 PRO A CA 1
ATOM 1419 C C . PRO A 1 186 ? -37.316 15.061 -12.728 1.00 13.23 186 PRO A C 1
ATOM 1420 O O . PRO A 1 186 ? -36.746 14.885 -11.630 1.00 13.59 186 PRO A O 1
ATOM 1424 N N . LYS A 1 187 ? -38.325 14.311 -13.159 1.00 13.54 187 LYS A N 1
ATOM 1425 C CA . LYS A 1 187 ? -38.863 13.194 -12.373 1.00 13.03 187 LYS A CA 1
ATOM 1426 C C . LYS A 1 187 ? -37.763 12.267 -11.785 1.00 12.29 187 LYS A C 1
ATOM 1427 O O . LYS A 1 187 ? -37.806 11.933 -10.611 1.00 12.01 187 LYS A O 1
ATOM 1433 N N . ALA A 1 188 ? -36.772 11.885 -12.591 1.00 11.91 188 ALA A N 1
ATOM 1434 C CA . ALA A 1 188 ? -35.748 10.955 -12.145 1.00 12.78 188 ALA A CA 1
ATOM 1435 C C . ALA A 1 188 ? -34.860 11.554 -11.052 1.00 11.80 188 ALA A C 1
ATOM 1436 O O . ALA A 1 188 ? -34.302 10.832 -10.211 1.00 13.26 188 ALA A O 1
ATOM 1438 N N . ILE A 1 189 ? -34.697 12.876 -11.096 1.00 11.52 189 ILE A N 1
ATOM 1439 C CA . ILE A 1 189 ? -33.921 13.569 -10.078 1.00 11.85 189 ILE A CA 1
ATOM 1440 C C . ILE A 1 189 ? -34.720 13.666 -8.808 1.00 11.25 189 ILE A C 1
ATOM 1441 O O . ILE A 1 189 ? -34.186 13.486 -7.717 1.00 11.77 189 ILE A O 1
ATOM 1446 N N . GLN A 1 190 ? -36.025 13.891 -8.939 1.00 10.98 190 GLN A N 1
ATOM 1447 C CA . GLN A 1 190 ? -36.922 13.796 -7.786 1.00 10.42 190 GLN A CA 1
ATOM 1448 C C . GLN A 1 190 ? -36.807 12.453 -7.085 1.00 10.34 190 GLN A C 1
ATOM 1449 O O . GLN A 1 190 ? -36.816 12.388 -5.834 1.00 10.53 190 GLN A O 1
ATOM 1455 N N . ALA A 1 191 ? -36.680 11.392 -7.870 1.00 10.55 191 ALA A N 1
ATOM 1456 C CA . ALA A 1 191 ? -36.558 10.063 -7.325 1.00 11.23 191 ALA A CA 1
ATOM 1457 C C . ALA A 1 191 ? -35.261 9.870 -6.561 1.00 11.19 191 ALA A C 1
ATOM 1458 O O . ALA A 1 191 ? -35.279 9.170 -5.551 1.00 11.54 191 ALA A O 1
ATOM 1460 N N . LEU A 1 192 ? -34.167 10.503 -7.005 1.00 11.45 192 LEU A N 1
ATOM 1461 C CA . LEU A 1 192 ? -32.897 10.491 -6.214 1.00 12.07 192 LEU A CA 1
ATOM 1462 C C . LEU A 1 192 ? -33.085 11.119 -4.837 1.00 12.53 192 LEU A C 1
ATOM 1463 O O . LEU A 1 192 ? -32.582 10.598 -3.803 1.00 12.10 192 LEU A O 1
ATOM 1468 N N . VAL A 1 193 ? -33.820 12.221 -4.790 1.00 11.85 193 VAL A N 1
ATOM 1469 C CA . VAL A 1 193 ? -34.056 12.901 -3.517 1.00 12.24 193 VAL A CA 1
ATOM 1470 C C . VAL A 1 193 ? -34.860 11.997 -2.582 1.00 12.00 193 VAL A C 1
ATOM 1471 O O . VAL A 1 193 ? -34.621 11.891 -1.409 1.00 11.55 193 VAL A O 1
ATOM 1475 N N . GLN A 1 194 ? -35.897 11.389 -3.133 1.00 11.03 194 GLN A N 1
ATOM 1476 C CA . GLN A 1 194 ? -36.784 10.505 -2.390 1.00 11.95 194 GLN A CA 1
ATOM 1477 C C . GLN A 1 194 ? -36.055 9.322 -1.801 1.00 12.80 194 GLN A C 1
ATOM 1478 O O . GLN A 1 194 ? -36.222 9.009 -0.638 1.00 15.23 194 GLN A O 1
ATOM 1484 N N . GLN A 1 195 ? -35.185 8.703 -2.587 1.00 12.35 195 GLN A N 1
ATOM 1485 C CA . GLN A 1 195 ? -34.596 7.410 -2.178 1.00 13.34 195 GLN A CA 1
ATOM 1486 C C . GLN A 1 195 ? -33.308 7.537 -1.438 1.00 13.12 195 GLN A C 1
ATOM 1487 O O . GLN A 1 195 ? -32.991 6.662 -0.622 1.00 13.99 195 GLN A O 1
ATOM 1493 N N . PHE A 1 196 ? -32.575 8.623 -1.682 1.00 11.71 196 PHE A N 1
ATOM 1494 C CA . PHE A 1 196 ? -31.197 8.717 -1.241 1.00 11.98 196 PHE A CA 1
ATOM 1495 C C . PHE A 1 196 ? -30.848 9.949 -0.431 1.00 11.73 196 PHE A C 1
ATOM 1496 O O . PHE A 1 196 ? -29.671 10.140 -0.139 1.00 12.71 196 PHE A O 1
ATOM 1504 N N . MET A 1 197 ? -31.825 10.770 -0.045 1.00 12.71 197 MET A N 1
ATOM 1505 C CA . MET A 1 197 ? -31.604 11.939 0.808 1.00 12.77 197 MET A CA 1
ATOM 1506 C C . MET A 1 197 ? -32.554 11.858 1.996 1.00 13.81 197 MET A C 1
ATOM 1507 O O . MET A 1 197 ? -33.575 11.175 1.939 1.00 14.06 197 MET A O 1
ATOM 1512 N N . LYS A 1 198 ? -32.200 12.602 3.032 1.00 13.44 198 LYS A N 1
ATOM 1513 C CA . LYS A 1 198 ? -32.902 12.641 4.328 1.00 14.05 198 LYS A CA 1
ATOM 1514 C C . LYS A 1 198 ? -33.647 13.957 4.478 1.00 15.87 198 LYS A C 1
ATOM 1515 O O . LYS A 1 198 ? -33.051 14.939 4.849 1.00 18.31 198 LYS A O 1
ATOM 1521 N N . SER A 1 199 ? -34.930 13.986 4.142 1.00 18.91 199 SER A N 1
ATOM 1522 C CA . SER A 1 199 ? -35.761 15.189 4.357 1.00 19.90 199 SER A CA 1
ATOM 1523 C C . SER A 1 199 ? -35.021 16.529 4.168 1.00 18.41 199 SER A C 1
ATOM 1524 O O . SER A 1 199 ? -34.928 17.327 5.096 1.00 21.08 199 SER A O 1
ATOM 1527 N N . PRO A 1 200 ? -34.446 16.762 2.976 1.00 16.32 200 PRO A N 1
ATOM 1528 C CA . PRO A 1 200 ? -33.562 17.908 2.859 1.00 15.69 200 PRO A CA 1
ATOM 1529 C C . PRO A 1 200 ? -34.233 19.272 2.995 1.00 15.55 200 PRO A C 1
ATOM 1530 O O . PRO A 1 200 ? -35.363 19.453 2.520 1.00 18.12 200 PRO A O 1
ATOM 1534 N N . LYS A 1 201 ? -33.490 20.222 3.553 1.00 14.48 201 LYS A N 1
ATOM 1535 C CA . LYS A 1 201 ? -33.880 21.632 3.511 1.00 14.97 201 LYS A CA 1
ATOM 1536 C C . LYS A 1 201 ? -33.792 22.146 2.089 1.00 14.60 201 LYS A C 1
ATOM 1537 O O . LYS A 1 201 ? -32.836 21.862 1.380 1.00 13.13 201 LYS A O 1
ATOM 1543 N N . ILE A 1 202 ? -34.780 22.937 1.686 1.00 13.12 202 ILE A N 1
ATOM 1544 C CA . ILE A 1 202 ? -34.875 23.463 0.347 1.00 13.64 202 ILE A CA 1
ATOM 1545 C C . ILE A 1 202 ? -34.372 24.882 0.321 1.00 13.79 202 ILE A C 1
ATOM 1546 O O . ILE A 1 202 ? -34.830 25.725 1.075 1.00 15.77 202 ILE A O 1
ATOM 1551 N N . ILE A 1 203 ? -33.424 25.147 -0.557 1.00 13.38 203 ILE A N 1
ATOM 1552 C CA . ILE A 1 203 ? -32.881 26.476 -0.744 1.00 16.53 203 ILE A CA 1
ATOM 1553 C C . ILE A 1 203 ? -33.060 26.845 -2.235 1.00 17.49 203 ILE A C 1
ATOM 1554 O O . ILE A 1 203 ? -32.710 26.077 -3.121 1.00 18.23 203 ILE A O 1
ATOM 1559 N N . LYS A 1 204 ? -33.609 28.029 -2.501 1.00 18.64 204 LYS A N 1
ATOM 1560 C CA . LYS A 1 204 ? -33.822 28.515 -3.877 1.00 20.81 204 LYS A CA 1
ATOM 1561 C C . LYS A 1 204 ? -33.182 29.869 -4.128 1.00 21.42 204 LYS A C 1
ATOM 1562 O O . LYS A 1 204 ? -33.058 30.640 -3.197 1.00 26.02 204 LYS A O 1
#

InterPro domains:
  IPR000629 ATP-dependent RNA helicase DEAD-box, conserved site [PS00039] (148-156)
  IPR001650 Helicase, C-terminal domain-like [PF00271] (226-335)
  IPR001650 Helicase, C-terminal domain-like [PS51194] (214-375)
  IPR001650 Helicase, C-terminal domain-like [SM00490] (254-335)
  IPR011545 DEAD/DEAH-box helicase domain [PF00270] (26-191)
  IPR014001 Helicase superfamily 1/2, ATP-binding domain [PS51192] (33-203)
  IPR014001 Helicase superfamily 1/2, ATP-binding domain [SM00487] (21-218)
  IPR014014 RNA helicase, DEAD-box type, Q motif [PS51195] (2-30)
  IPR027417 P-loop containing nucleoside triphosphate hydrolase [G3DSA:3.40.50.300] (1-205)
  IPR027417 P-loop containing nucleoside triphosphate hydrolase [G3DSA:3.40.50.300] (210-438)
  IPR027417 P-loop containing nucleoside triphosphate hydrolase [SSF52540] (69-356)
  IPR030880 DEAD-box ATP-dependent RNA helicase CshA [MF_01493] (2-505)
  IPR044742 RhlB-like, DEAD/DEAH-box helicase domain [cd00268] (13-204)
  IPR050547 DEAD box ATP-dependent RNA helicases [PTHR47963] (2-478)

Nearest PDB structures (foldseek):
  6aib-assembly1_A  TM=1.005E+00  e=1.817E-43  Staphylococcus aureus subsp. aureus MRSA252
  7dtk-assembly1_A  TM=9.524E-01  e=2.937E-20  Caenorhabditis elegans
  8i9t-assembly1_Cb  TM=9.429E-01  e=2.766E-17  Thermochaetoides thermophila DSM 1495
  8i9w-assembly1_CE  TM=9.404E-01  e=1.658E-17  Thermochaetoides thermophila DSM 1495
  8i9z-assembly1_CE  TM=9.326E-01  e=2.009E-17  Thermochaetoides thermophila DSM 1495

Solvent-accessible surface area: 9430 Å² total; per-residue (Å²): 33,150,108,31,48,9,31,120,95,0,10,128,5,1,106,62,59,47,76,163,147,26,57,106,31,17,116,72,0,0,41,72,8,61,114,44,51,4,0,26,1,70,18,160,78,23,40,64,7,0,3,0,1,0,2,6,5,0,57,66,1,51,76,101,169,31,15,18,0,0,0,0,0,6,45,118,102,17,0,76,73,0,0,86,38,0,87,48,11,4,128,84,35,66,15,88,12,22,25,1,15,41,80,80,74,27,109,160,14,26,134,27,9,158,155,21,2,12,0,0,0,0,10,0,31,34,1,23,52,0,2,86,134,170,32,4,135,30,124,19,5,58,0,0,0,0,0,0,0,11,47,0,66,121,100,59,38,40,104,38,0,80,84,0,3,106,67,2,83,46,135,136,7,10,2,4,0,0,0,36,74,50,43,184,28,0,79,21,0,20,133,100,35,18,101,111,25,77,108,7,170

Sequence (201 aa):
FKELGISDNTVQSLESMGFKEPTPIQKDSIPYALQGIDILGQAQTGTGKTGAFGIPLLIEKVVGKQGVQSLILAPTRELAMQVAEQLREFSRGQGVQVVTVFGGMPIERQIKALKKGPQIVVGTPGRVIDDHLNRRTLLKTDGIHTLILDEADEMMNMGFIDDDMRFIMDKIPAVVQRQTMLFSATMPKAIQALVQQFMKSPKIIK